Protein AF-A0A024VNN4-F1 (afdb_monomer_lite)

Sequence (282 aa):
MLRIGKNKAKGSLFIKKCYYTNNSKGWLREYVYTKYRISLPNIENVKYDDIYLSCPSRDDFYVFTKKVPIFLRYLKLITSLENRTNDFIDFTKKCENGLNVEKDVYLTKEELLDIMFINGYSTKEMNALDLSFCSTYQFHYPEISVLFNLDEEDVYKYCLKKRSENPQTLVHLKYEKEKNMLSSYGLIFVFLYFGLNNLVLCNAWFLSKTIPFFSVFYMLGSYFYKDIQKYINKDINLMIDENNKNKLLAEDIIYKQLKLFSKDTECTEQLISFKQYCNKKL

pLDDT: mean 88.21, std 14.58, range [29.38, 97.19]

Secondary structure (DSSP, 8-state):
------------------------SSS-------SSPP-----TTEEEE-HHHH---GGGBPEEEE--HHHHHHHHHHHHHTT-HHHHHHHHHHTTT-EEEETT-EEEHHHHHHHHHHTT--HHHHHHHHHHS-TT-EEEHHHHHHHHT--HHHHHHHHHHHHHH-TTS-EEEE-PPPS-HHHHHHHHHHHHHHHHSSSGGGSHHIIIIIHHHHHHHHHHHHHSHHHHHHHHHHHHHHHHHHHHHHHHHHHHHHHHHHHHHGGGGHHHHHHHHHHHHHHHH-

Organism: NCBI:txid1036724

Structure (mmCIF, N/CA/C/O backbone):
data_AF-A0A024VNN4-F1
#
_entry.id   AF-A0A024VNN4-F1
#
loop_
_atom_site.group_PDB
_atom_site.id
_atom_site.type_symbol
_atom_site.label_atom_id
_atom_site.label_alt_id
_atom_site.label_comp_id
_atom_site.label_asym_id
_atom_site.label_entity_id
_atom_site.label_seq_id
_atom_site.pdbx_PDB_ins_code
_atom_site.Cartn_x
_atom_site.Cartn_y
_atom_site.Cartn_z
_atom_site.occupancy
_atom_site.B_iso_or_equiv
_atom_site.auth_seq_id
_atom_site.auth_comp_id
_atom_site.auth_asym_id
_atom_site.auth_atom_id
_atom_site.pdbx_PDB_model_num
ATOM 1 N N . MET A 1 1 ? -20.118 21.818 -57.310 1.00 39.09 1 MET A N 1
ATOM 2 C CA . MET A 1 1 ? -19.899 20.360 -57.189 1.00 39.09 1 MET A CA 1
ATOM 3 C C . MET A 1 1 ? -18.450 20.111 -56.802 1.00 39.09 1 MET A C 1
ATOM 5 O O . MET A 1 1 ? -17.591 20.352 -57.631 1.00 39.09 1 MET A O 1
ATOM 9 N N . LEU A 1 2 ? -18.204 19.712 -55.550 1.00 30.98 2 LEU A N 1
ATOM 10 C CA . LEU A 1 2 ? -17.186 18.752 -55.079 1.00 30.98 2 LEU A CA 1
ATOM 11 C C . LEU A 1 2 ? -17.131 18.857 -53.545 1.00 30.98 2 LEU A C 1
ATOM 13 O O . LEU A 1 2 ? -16.774 19.884 -52.977 1.00 30.98 2 LEU A O 1
ATOM 17 N N . ARG A 1 3 ? -17.626 17.800 -52.895 1.00 33.31 3 ARG A N 1
ATOM 18 C CA . ARG A 1 3 ? -17.581 17.550 -51.448 1.00 33.31 3 ARG A CA 1
ATOM 19 C C . ARG A 1 3 ? -16.192 17.017 -51.056 1.00 33.31 3 ARG A C 1
ATOM 21 O O . ARG A 1 3 ? -15.497 16.486 -51.912 1.00 33.31 3 ARG A O 1
ATOM 28 N N . ILE A 1 4 ? -15.967 16.982 -49.733 1.00 36.47 4 ILE A N 1
ATOM 29 C CA . ILE A 1 4 ? -14.965 16.218 -48.946 1.00 36.47 4 ILE A CA 1
ATOM 30 C C . ILE A 1 4 ? -13.800 17.119 -48.475 1.00 36.47 4 ILE A C 1
ATOM 32 O O . ILE A 1 4 ? -13.206 17.817 -49.276 1.00 36.47 4 ILE A O 1
ATOM 36 N N . GLY A 1 5 ? -13.430 17.206 -47.192 1.00 29.38 5 GLY A N 1
ATOM 37 C CA . GLY A 1 5 ? -13.776 16.355 -46.058 1.00 29.38 5 GLY A CA 1
ATOM 38 C C . GLY A 1 5 ? -13.701 17.082 -44.714 1.00 29.38 5 GLY A C 1
ATOM 39 O O . GLY A 1 5 ? -12.742 17.777 -44.385 1.00 29.38 5 GLY A O 1
ATOM 40 N N . LYS A 1 6 ? -14.749 16.851 -43.918 1.00 40.03 6 LYS A N 1
ATOM 41 C CA . LYS A 1 6 ? -14.694 16.845 -42.458 1.00 40.03 6 LYS A CA 1
ATOM 42 C C . LYS A 1 6 ? -13.644 15.817 -42.041 1.00 40.03 6 LYS A C 1
ATOM 44 O O . LYS A 1 6 ? -13.755 14.674 -42.463 1.00 40.03 6 LYS A O 1
ATOM 49 N N . ASN A 1 7 ? -12.657 16.238 -41.257 1.00 33.31 7 ASN A N 1
ATOM 50 C CA . ASN A 1 7 ? -12.073 15.501 -40.131 1.00 33.31 7 ASN A CA 1
ATOM 51 C C . ASN A 1 7 ? -10.899 16.323 -39.591 1.00 33.31 7 ASN A C 1
ATOM 53 O O . ASN A 1 7 ? -9.731 16.012 -39.797 1.00 33.31 7 ASN A O 1
ATOM 57 N N . LYS A 1 8 ? -11.222 17.400 -38.863 1.00 33.31 8 LYS A N 1
ATOM 58 C CA . LYS A 1 8 ? -10.293 17.908 -37.853 1.00 33.31 8 LYS A CA 1
ATOM 59 C C . LYS A 1 8 ? -10.194 16.807 -36.806 1.00 33.31 8 LYS A C 1
ATOM 61 O O . LYS A 1 8 ? -11.113 16.649 -36.004 1.00 33.31 8 LYS A O 1
ATOM 66 N N . ALA A 1 9 ? -9.116 16.032 -36.857 1.00 36.59 9 ALA A N 1
ATOM 67 C CA . ALA A 1 9 ? -8.700 15.174 -35.767 1.00 36.59 9 ALA A CA 1
ATOM 68 C C . ALA A 1 9 ? -8.529 16.061 -34.526 1.00 36.59 9 ALA A C 1
ATOM 70 O O . ALA A 1 9 ? -7.486 16.672 -34.306 1.00 36.59 9 ALA A O 1
ATOM 71 N N . LYS A 1 10 ? -9.594 16.182 -33.727 1.00 33.41 10 LYS A N 1
ATOM 72 C CA . LYS A 1 10 ? -9.505 16.615 -32.336 1.00 33.41 10 LYS A CA 1
ATOM 73 C C . LYS A 1 10 ? -8.837 15.469 -31.582 1.00 33.41 10 LYS A C 1
ATOM 75 O O . LYS A 1 10 ? -9.490 14.708 -30.882 1.00 33.41 10 LYS A O 1
ATOM 80 N N . GLY A 1 11 ? -7.530 15.326 -31.781 1.00 36.47 11 GLY A N 1
ATOM 81 C CA . GLY A 1 11 ? -6.666 14.568 -30.895 1.00 36.47 11 GLY A CA 1
ATOM 82 C C . GLY A 1 11 ? -6.565 15.347 -29.597 1.00 36.47 11 GLY A C 1
ATOM 83 O O . GLY A 1 11 ? -5.614 16.089 -29.380 1.00 36.47 11 GLY A O 1
ATOM 84 N N . SER A 1 12 ? -7.589 15.242 -28.755 1.00 36.06 12 SER A N 1
ATOM 85 C CA . SER A 1 12 ? -7.495 15.685 -27.378 1.00 36.06 12 SER A CA 1
ATOM 86 C C . SER A 1 12 ? -6.610 14.683 -26.638 1.00 36.06 12 SER A C 1
ATOM 88 O O . SER A 1 12 ? -7.099 13.788 -25.953 1.00 36.06 12 SER A O 1
ATOM 90 N N . LEU A 1 13 ? -5.294 14.828 -26.800 1.00 37.84 13 LEU A N 1
ATOM 91 C CA . LEU A 1 13 ? -4.298 14.361 -25.840 1.00 37.84 13 LEU A CA 1
ATOM 92 C C . LEU A 1 13 ? -4.498 15.182 -24.559 1.00 37.84 13 LEU A C 1
ATOM 94 O O . LEU A 1 13 ? -3.709 16.055 -24.209 1.00 37.84 13 LEU A O 1
ATOM 98 N N . PHE A 1 14 ? -5.612 14.936 -23.867 1.00 38.75 14 PHE A N 1
ATOM 99 C CA . PHE A 1 14 ? -5.715 15.267 -22.460 1.00 38.75 14 PHE A CA 1
ATOM 100 C C . PHE A 1 14 ? -4.760 14.314 -21.758 1.00 38.75 14 PHE A C 1
ATOM 102 O O . PHE A 1 14 ? -5.130 13.208 -21.370 1.00 38.75 14 PHE A O 1
ATOM 109 N N . ILE A 1 15 ? -3.509 14.746 -21.618 1.00 43.25 15 ILE A N 1
ATOM 110 C CA . ILE A 1 15 ? -2.639 14.247 -20.563 1.00 43.25 15 ILE A CA 1
ATOM 111 C C . ILE A 1 15 ? -3.373 14.619 -19.274 1.00 43.25 15 ILE A C 1
ATOM 113 O O . ILE A 1 15 ? -3.264 15.745 -18.786 1.00 43.25 15 ILE A O 1
ATOM 117 N N . LYS A 1 16 ? -4.220 13.712 -18.772 1.00 46.03 16 LYS A N 1
ATOM 118 C CA . LYS A 1 16 ? -4.758 13.818 -17.421 1.00 46.03 16 LYS A CA 1
ATOM 119 C C . LYS A 1 16 ? -3.532 13.816 -16.519 1.00 46.03 16 LYS A C 1
ATOM 121 O O . LYS A 1 16 ? -2.884 12.787 -16.361 1.00 46.03 16 LYS A O 1
ATOM 126 N N . LYS A 1 17 ? -3.166 14.983 -15.989 1.00 47.91 17 LYS A N 1
ATOM 127 C CA . LYS A 1 17 ? -2.196 15.058 -14.900 1.00 47.91 17 LYS A CA 1
ATOM 128 C C . LYS A 1 17 ? -2.817 14.305 -13.727 1.00 47.91 17 LYS A C 1
ATOM 130 O O . LYS A 1 17 ? -3.710 14.823 -13.064 1.00 47.91 17 LYS A O 1
ATOM 135 N N . CYS A 1 18 ? -2.399 13.060 -13.534 1.00 54.41 18 CYS A N 1
ATOM 136 C CA . CYS A 1 18 ? -2.696 12.311 -12.326 1.00 54.41 18 CYS A CA 1
ATOM 137 C C . CYS A 1 18 ? -1.855 12.923 -11.207 1.00 54.41 18 CYS A C 1
ATOM 139 O O . CYS A 1 18 ? -0.631 12.813 -11.204 1.00 54.41 18 CYS A O 1
ATOM 141 N N . TYR A 1 19 ? -2.515 13.637 -10.301 1.00 70.62 19 TYR A N 1
ATOM 142 C CA . TYR A 1 19 ? -1.890 14.123 -9.082 1.00 70.62 19 TYR A CA 1
ATOM 143 C C . TYR A 1 19 ? -1.994 13.017 -8.037 1.00 70.62 19 TYR A C 1
ATOM 145 O O . TYR A 1 19 ? -3.094 12.683 -7.600 1.00 70.62 19 TYR A O 1
ATOM 153 N N . TYR A 1 20 ? -0.856 12.438 -7.661 1.00 81.44 20 TYR A N 1
ATOM 154 C CA . TYR A 1 20 ? -0.783 11.500 -6.547 1.00 81.44 20 TYR A CA 1
ATOM 155 C C . TYR A 1 20 ? -0.546 12.252 -5.246 1.00 81.44 20 TYR A C 1
ATOM 157 O O . TYR A 1 20 ? 0.318 13.126 -5.167 1.00 81.44 20 TYR A O 1
ATOM 165 N N . THR A 1 21 ? -1.320 11.905 -4.225 1.00 83.25 21 THR A N 1
ATOM 166 C CA . THR A 1 21 ? -1.141 12.396 -2.860 1.00 83.25 21 THR A CA 1
ATOM 167 C C . THR A 1 21 ? -0.431 11.339 -2.030 1.00 83.25 21 THR A C 1
ATOM 169 O O . THR A 1 21 ? -0.656 10.142 -2.213 1.00 83.25 21 THR A O 1
ATOM 172 N N . ASN A 1 22 ? 0.418 11.764 -1.092 1.00 82.12 22 ASN A N 1
ATOM 173 C CA . ASN A 1 22 ? 0.948 10.829 -0.111 1.00 82.12 22 ASN A CA 1
ATOM 174 C C . ASN A 1 22 ? -0.145 10.506 0.919 1.00 82.12 22 ASN A C 1
ATOM 176 O O . ASN A 1 22 ? -0.454 11.331 1.776 1.00 82.12 22 ASN A O 1
ATOM 180 N N . ASN A 1 23 ? -0.732 9.314 0.806 1.00 80.62 23 ASN A N 1
ATOM 181 C CA . ASN A 1 23 ? -1.810 8.844 1.677 1.00 80.62 23 ASN A CA 1
ATOM 182 C C . ASN A 1 23 ? -1.300 8.021 2.872 1.00 80.62 23 ASN A C 1
ATOM 184 O O . ASN A 1 23 ? -2.109 7.524 3.653 1.00 80.62 23 ASN A O 1
ATOM 188 N N . SER A 1 24 ? 0.017 7.834 3.017 1.00 75.00 24 SER A N 1
ATOM 189 C CA . SER A 1 24 ? 0.573 6.971 4.059 1.00 75.00 24 SER A CA 1
ATOM 190 C C . SER A 1 24 ? 0.206 7.466 5.459 1.00 75.00 24 SER A C 1
ATOM 192 O O . SER A 1 24 ? 0.476 8.617 5.813 1.00 75.00 24 SER A O 1
ATOM 194 N N . LYS A 1 25 ? -0.350 6.579 6.290 1.00 68.69 25 LYS A N 1
ATOM 195 C CA . LYS A 1 25 ? -0.527 6.840 7.720 1.00 68.69 25 LYS A CA 1
ATOM 196 C C . LYS A 1 25 ? 0.820 6.706 8.427 1.00 68.69 25 LYS A C 1
ATOM 198 O O . LYS A 1 25 ? 1.249 5.604 8.755 1.00 68.69 25 LYS A O 1
ATOM 203 N N . GLY A 1 26 ? 1.483 7.831 8.664 1.00 64.25 26 GLY A N 1
ATOM 204 C CA . GLY A 1 26 ? 2.705 7.882 9.460 1.00 64.25 26 GLY A CA 1
ATOM 205 C C . GLY A 1 26 ? 3.828 8.680 8.814 1.00 64.25 26 GLY A C 1
ATOM 206 O O . GLY A 1 26 ? 3.677 9.290 7.759 1.00 64.25 26 GLY A O 1
ATOM 207 N N . TRP A 1 27 ? 4.955 8.691 9.511 1.00 59.78 27 TRP A N 1
ATOM 208 C CA . TRP A 1 27 ? 6.129 9.482 9.166 1.00 59.78 27 TRP A CA 1
ATOM 209 C C . TRP A 1 27 ? 6.891 8.872 7.991 1.00 59.78 27 TRP A C 1
ATOM 211 O O . TRP A 1 27 ? 6.846 7.660 7.764 1.00 59.78 27 TRP A O 1
ATOM 221 N N . LEU A 1 28 ? 7.600 9.727 7.253 1.00 65.50 28 LEU A N 1
ATOM 222 C CA . LEU A 1 28 ? 8.457 9.335 6.137 1.00 65.50 28 LEU A CA 1
ATOM 223 C C . LEU A 1 28 ? 9.440 8.243 6.579 1.00 65.50 28 LEU A C 1
ATOM 225 O O . LEU A 1 28 ? 10.311 8.469 7.415 1.00 65.50 28 LEU A O 1
ATOM 229 N N . ARG A 1 29 ? 9.297 7.048 6.001 1.00 67.75 29 ARG A N 1
ATOM 230 C CA . ARG A 1 29 ? 10.301 5.990 6.115 1.00 67.75 29 ARG A CA 1
ATOM 231 C C . ARG A 1 29 ? 11.351 6.213 5.040 1.00 67.75 29 ARG A C 1
ATOM 233 O O . ARG A 1 29 ? 11.027 6.258 3.855 1.00 67.75 29 ARG A O 1
ATOM 240 N N . GLU A 1 30 ? 12.601 6.341 5.458 1.00 78.38 30 GLU A N 1
ATOM 241 C CA . GLU A 1 30 ? 13.726 6.406 4.536 1.00 78.38 30 GLU A CA 1
ATOM 242 C C . GLU A 1 30 ? 14.113 4.991 4.093 1.00 78.38 30 GLU A C 1
ATOM 244 O O . GLU A 1 30 ? 14.338 4.106 4.920 1.00 78.38 30 GLU A O 1
ATOM 249 N N . TYR A 1 31 ? 14.203 4.779 2.781 1.00 83.50 31 TYR A N 1
ATOM 250 C CA . TYR A 1 31 ? 14.621 3.507 2.199 1.00 83.50 31 TYR A CA 1
ATOM 251 C C . TYR A 1 31 ? 15.997 3.655 1.553 1.00 83.50 31 TYR A C 1
ATOM 253 O O . TYR A 1 31 ? 16.284 4.651 0.889 1.00 83.50 31 TYR A O 1
ATOM 261 N N . VAL A 1 32 ? 16.842 2.638 1.714 1.00 89.06 32 VAL A N 1
ATOM 262 C CA . VAL A 1 32 ? 18.115 2.519 0.997 1.00 89.06 32 VAL A CA 1
ATOM 263 C C . VAL A 1 32 ? 17.977 1.379 0.001 1.00 89.06 32 VAL A C 1
ATOM 265 O O . VAL A 1 32 ? 17.605 0.265 0.373 1.00 89.06 32 VAL A O 1
ATOM 268 N N . TYR A 1 33 ? 18.244 1.659 -1.273 1.00 93.31 33 TYR A N 1
ATOM 269 C CA . TYR A 1 33 ? 18.161 0.648 -2.320 1.00 93.31 33 TYR A CA 1
ATOM 270 C C . TYR A 1 33 ? 19.247 -0.419 -2.140 1.00 93.31 33 TYR A C 1
ATOM 272 O O . TYR A 1 33 ? 20.304 -0.186 -1.552 1.00 93.31 33 TYR A O 1
ATOM 280 N N . THR A 1 34 ? 18.995 -1.602 -2.691 1.00 94.44 34 THR A N 1
ATOM 281 C CA . THR A 1 34 ? 20.002 -2.661 -2.787 1.00 94.44 34 THR A CA 1
ATOM 282 C C . THR A 1 34 ? 20.323 -2.936 -4.250 1.00 94.44 34 THR A C 1
ATOM 284 O O . THR A 1 34 ? 19.613 -2.497 -5.153 1.00 94.44 34 THR A O 1
ATOM 287 N N . LYS A 1 35 ? 21.389 -3.699 -4.499 1.00 96.12 35 LYS A N 1
ATOM 288 C CA . LYS A 1 35 ? 21.720 -4.183 -5.848 1.00 96.12 35 LYS A CA 1
ATOM 289 C C . LYS A 1 35 ? 20.782 -5.291 -6.352 1.00 96.12 35 LYS A C 1
ATOM 291 O O . LYS A 1 35 ? 20.908 -5.710 -7.499 1.00 96.12 35 LYS A O 1
ATOM 296 N N . TYR A 1 36 ? 19.895 -5.806 -5.499 1.00 96.62 36 TYR A N 1
ATOM 297 C CA . TYR A 1 36 ? 19.010 -6.923 -5.815 1.00 96.62 36 TYR A CA 1
ATOM 298 C C . TYR A 1 36 ? 17.627 -6.419 -6.228 1.00 96.62 36 TYR A C 1
ATOM 300 O O . TYR A 1 36 ? 17.107 -5.458 -5.662 1.00 96.62 36 TYR A O 1
ATOM 308 N N . ARG A 1 37 ? 17.026 -7.085 -7.218 1.00 95.56 37 ARG A N 1
ATOM 309 C CA . ARG A 1 37 ? 15.642 -6.825 -7.632 1.00 95.56 37 ARG A CA 1
ATOM 310 C C . ARG A 1 37 ? 14.671 -7.589 -6.738 1.00 95.56 37 ARG A C 1
ATOM 312 O O . ARG A 1 37 ? 15.008 -8.645 -6.206 1.00 95.56 37 ARG A O 1
ATOM 319 N N . ILE A 1 38 ? 13.454 -7.066 -6.623 1.00 95.06 38 ILE A N 1
ATOM 320 C CA . ILE A 1 38 ? 12.348 -7.772 -5.977 1.00 95.06 38 ILE A CA 1
ATOM 321 C C . ILE A 1 38 ? 12.066 -9.044 -6.784 1.00 95.06 38 ILE A C 1
ATOM 323 O O . ILE A 1 38 ? 11.942 -8.991 -8.007 1.00 95.06 38 ILE A O 1
ATOM 327 N N . SER A 1 39 ? 11.999 -10.183 -6.099 1.00 92.56 39 SER A N 1
ATOM 328 C CA . SER A 1 39 ? 11.654 -11.475 -6.692 1.00 92.56 39 SER A CA 1
ATOM 329 C C . SER A 1 39 ? 10.430 -12.034 -5.980 1.00 92.56 39 SER A C 1
ATOM 331 O O . SER A 1 39 ? 10.352 -12.015 -4.752 1.00 92.56 39 SER A O 1
ATOM 333 N N . LEU A 1 40 ? 9.450 -12.471 -6.765 1.00 93.25 40 LEU A N 1
ATOM 334 C CA . LEU A 1 40 ? 8.178 -13.009 -6.293 1.00 93.25 40 LEU A CA 1
ATOM 335 C C . LEU A 1 40 ? 7.905 -14.349 -6.995 1.00 93.25 40 LEU A C 1
ATOM 337 O O . LEU A 1 40 ? 8.512 -14.615 -8.038 1.00 93.25 40 LEU A O 1
ATOM 341 N N . PRO A 1 41 ? 7.046 -15.214 -6.425 1.00 93.62 41 PRO A N 1
ATOM 342 C CA . PRO A 1 41 ? 6.727 -16.510 -7.015 1.00 93.62 41 PRO A CA 1
ATOM 343 C C . PRO A 1 41 ? 6.219 -16.383 -8.452 1.00 93.62 41 PRO A C 1
ATOM 345 O O . PRO A 1 41 ? 5.448 -15.481 -8.767 1.00 93.62 41 PRO A O 1
ATOM 348 N N . ASN A 1 42 ? 6.626 -17.310 -9.319 1.00 91.62 42 ASN A N 1
ATOM 349 C CA . ASN A 1 42 ? 6.126 -17.341 -10.687 1.00 91.62 42 ASN A CA 1
ATOM 350 C C . ASN A 1 42 ? 4.681 -17.858 -10.701 1.00 91.62 42 ASN A C 1
ATOM 352 O O . ASN A 1 42 ? 4.425 -18.981 -10.264 1.00 91.62 42 ASN A O 1
ATOM 356 N N . ILE A 1 43 ? 3.755 -17.043 -11.201 1.00 91.75 43 ILE A N 1
ATOM 357 C CA . ILE A 1 43 ? 2.345 -17.394 -11.376 1.00 91.75 43 ILE A CA 1
ATOM 358 C C . ILE A 1 43 ? 1.996 -17.158 -12.844 1.00 91.75 43 ILE A C 1
ATOM 360 O O . ILE A 1 43 ? 2.299 -16.101 -13.401 1.00 91.75 43 ILE A O 1
ATOM 364 N N . GLU A 1 44 ? 1.356 -18.141 -13.472 1.00 89.31 44 GLU A N 1
ATOM 365 C CA . GLU A 1 44 ? 0.926 -18.028 -14.864 1.00 89.31 44 GLU A CA 1
ATOM 366 C C . GLU A 1 44 ? -0.030 -16.843 -15.052 1.00 89.31 44 GLU A C 1
ATOM 368 O O . GLU A 1 44 ? -0.948 -16.633 -14.261 1.00 89.31 44 GLU A O 1
ATOM 373 N N . ASN A 1 45 ? 0.173 -16.080 -16.127 1.00 90.50 45 ASN A N 1
ATOM 374 C CA . ASN A 1 45 ? -0.647 -14.923 -16.498 1.00 90.50 45 ASN A CA 1
ATOM 375 C C . ASN A 1 45 ? -0.692 -13.784 -15.462 1.00 90.50 45 ASN A C 1
ATOM 377 O O . ASN A 1 45 ? -1.604 -12.955 -15.514 1.00 90.50 45 ASN A O 1
ATOM 381 N N . VAL A 1 46 ? 0.292 -13.699 -14.562 1.00 94.19 46 VAL A N 1
ATOM 382 C CA . VAL A 1 46 ? 0.403 -12.613 -13.581 1.00 94.19 46 VAL A CA 1
ATOM 383 C C . VAL A 1 46 ? 1.668 -11.795 -13.797 1.00 94.19 46 VAL A C 1
ATOM 385 O O . VAL A 1 46 ? 2.754 -12.330 -14.010 1.00 94.19 46 VAL A O 1
ATOM 388 N N . LYS A 1 47 ? 1.527 -10.477 -13.683 1.00 94.00 47 LYS A N 1
ATOM 389 C CA . LYS A 1 47 ? 2.624 -9.522 -13.582 1.00 94.00 47 LYS A CA 1
ATOM 390 C C . LYS A 1 47 ? 2.555 -8.817 -12.230 1.00 94.00 47 LYS A C 1
ATOM 392 O O . LYS A 1 47 ? 1.484 -8.404 -11.801 1.00 94.00 47 LYS A O 1
ATOM 397 N N . TYR A 1 48 ? 3.707 -8.647 -11.595 1.00 94.88 48 TYR A N 1
ATOM 398 C CA . TYR A 1 48 ? 3.844 -7.826 -10.398 1.00 94.88 48 TYR A CA 1
ATOM 399 C C . TYR A 1 48 ? 4.230 -6.404 -10.784 1.00 94.88 48 TYR A C 1
ATOM 401 O O . TYR A 1 48 ? 5.206 -6.220 -11.514 1.00 94.88 48 TYR A O 1
ATOM 409 N N . ASP A 1 49 ? 3.483 -5.414 -10.307 1.00 94.50 49 ASP A N 1
ATOM 410 C CA . ASP A 1 49 ? 3.784 -4.005 -10.566 1.00 94.50 49 ASP A CA 1
ATOM 411 C C . ASP A 1 49 ? 3.370 -3.106 -9.394 1.00 94.50 49 ASP A C 1
ATOM 413 O O . ASP A 1 49 ? 2.657 -3.531 -8.484 1.00 94.50 49 ASP A O 1
ATOM 417 N N . ASP A 1 50 ? 3.845 -1.865 -9.403 1.00 93.62 50 ASP A N 1
ATOM 418 C CA . ASP A 1 50 ? 3.441 -0.837 -8.443 1.00 93.62 50 ASP A CA 1
ATOM 419 C C . ASP A 1 50 ? 2.101 -0.209 -8.857 1.00 93.62 50 ASP A C 1
ATOM 421 O O . ASP A 1 50 ? 1.863 0.060 -10.038 1.00 93.62 50 ASP A O 1
ATOM 425 N N . ILE A 1 51 ? 1.218 0.050 -7.889 1.00 91.00 51 ILE A N 1
ATOM 426 C CA . ILE A 1 51 ? -0.142 0.550 -8.142 1.00 91.00 51 ILE A CA 1
ATOM 427 C C . ILE A 1 51 ? -0.164 1.955 -8.769 1.00 91.00 51 ILE A C 1
ATOM 429 O O . ILE A 1 51 ? -1.010 2.239 -9.618 1.00 91.00 51 ILE A O 1
ATOM 433 N N . TYR A 1 52 ? 0.768 2.833 -8.392 1.00 89.56 52 TYR A N 1
ATOM 434 C CA . TYR A 1 52 ? 0.828 4.204 -8.898 1.00 89.56 52 TYR A CA 1
ATOM 435 C C . TYR A 1 52 ? 1.496 4.277 -10.272 1.00 89.56 52 TYR A C 1
ATOM 437 O O . TYR A 1 52 ? 1.092 5.092 -11.104 1.00 89.56 52 TYR A O 1
ATOM 445 N N . LEU A 1 53 ? 2.485 3.416 -10.532 1.00 89.75 53 LEU A N 1
ATOM 446 C CA . LEU A 1 53 ? 3.143 3.331 -11.839 1.00 89.75 53 LEU A CA 1
ATOM 447 C C . LEU A 1 53 ? 2.253 2.675 -12.898 1.00 89.75 53 LEU A C 1
ATOM 449 O O . LEU A 1 53 ? 2.210 3.146 -14.033 1.00 89.75 53 LEU A O 1
ATOM 453 N N . SER A 1 54 ? 1.542 1.607 -12.532 1.00 88.50 54 SER A N 1
ATOM 454 C CA . SER A 1 54 ? 0.690 0.863 -13.467 1.00 88.50 54 SER A CA 1
ATOM 455 C C . SER A 1 54 ? -0.681 1.504 -13.689 1.00 88.50 54 SER A C 1
ATOM 457 O O . SER A 1 54 ? -1.246 1.334 -14.766 1.00 88.50 54 SER A O 1
ATOM 459 N N . CYS A 1 55 ? -1.197 2.272 -12.718 1.00 89.75 55 CYS A N 1
ATOM 460 C CA . CYS A 1 55 ? -2.527 2.894 -12.775 1.00 89.75 55 CYS A CA 1
ATOM 461 C C . CYS A 1 55 ? -3.642 1.901 -13.174 1.00 89.75 55 CYS A C 1
ATOM 463 O O . CYS A 1 55 ? -4.372 2.170 -14.134 1.00 89.75 55 CYS A O 1
ATOM 465 N N . PRO A 1 56 ? -3.770 0.750 -12.490 1.00 91.75 56 PRO A N 1
ATOM 466 C CA . PRO A 1 56 ? -4.607 -0.335 -12.972 1.00 91.75 56 PRO A CA 1
ATOM 467 C C . PRO A 1 56 ? -6.092 0.025 -12.880 1.00 91.75 56 PRO A C 1
ATOM 469 O O . PRO A 1 56 ? -6.559 0.623 -11.905 1.00 91.75 56 PRO A O 1
ATOM 472 N N . SER A 1 57 ? -6.849 -0.374 -13.897 1.00 91.44 57 SER A N 1
ATOM 473 C CA . SER A 1 57 ? -8.305 -0.443 -13.840 1.00 91.44 57 SER A CA 1
ATOM 474 C C . SER A 1 57 ? -8.757 -1.727 -13.133 1.00 91.44 57 SER A C 1
ATOM 476 O O . SER A 1 57 ? -7.955 -2.620 -12.857 1.00 91.44 57 SER A O 1
ATOM 478 N N . ARG A 1 58 ? -10.057 -1.842 -12.832 1.00 90.31 58 ARG A N 1
ATOM 479 C CA . ARG A 1 58 ? -10.616 -3.042 -12.184 1.00 90.31 58 ARG A CA 1
ATOM 480 C C . ARG A 1 58 ? -10.336 -4.316 -12.986 1.00 90.31 58 ARG A C 1
ATOM 482 O O . ARG A 1 58 ? -9.990 -5.340 -12.407 1.00 90.31 58 ARG A O 1
ATOM 489 N N . ASP A 1 59 ? -10.417 -4.224 -14.309 1.00 92.44 59 ASP A N 1
ATOM 490 C CA . ASP A 1 59 ? -10.239 -5.369 -15.200 1.00 92.44 59 ASP A CA 1
ATOM 491 C C . ASP A 1 59 ? -8.776 -5.812 -15.325 1.00 92.44 59 ASP A C 1
ATOM 493 O O . ASP A 1 59 ? -8.526 -6.960 -15.701 1.00 92.44 59 ASP A O 1
ATOM 497 N N . ASP A 1 60 ? -7.821 -4.950 -14.970 1.00 93.50 60 ASP A N 1
ATOM 498 C CA . ASP A 1 60 ? -6.387 -5.247 -15.038 1.00 93.50 60 ASP A CA 1
ATOM 499 C C . ASP A 1 60 ? -5.914 -6.081 -13.841 1.00 93.50 60 ASP A C 1
ATOM 501 O O . ASP A 1 60 ? -4.882 -6.750 -13.919 1.00 93.50 60 ASP A O 1
ATOM 505 N N . PHE A 1 61 ? -6.663 -6.081 -12.735 1.00 94.62 61 PHE A N 1
ATOM 506 C CA . PHE A 1 61 ? -6.325 -6.878 -11.560 1.00 94.62 61 PHE A CA 1
ATOM 507 C C . PHE A 1 61 ? -6.473 -8.375 -11.825 1.00 94.62 61 PHE A C 1
ATOM 509 O O . PHE A 1 61 ? -7.406 -8.845 -12.483 1.00 94.62 61 PHE A O 1
ATOM 516 N N . TYR A 1 62 ? -5.550 -9.154 -11.264 1.00 94.88 62 TYR A N 1
ATOM 517 C CA . TYR A 1 62 ? -5.647 -10.605 -11.296 1.00 94.88 62 TYR A CA 1
ATOM 518 C C . TYR A 1 62 ? -6.796 -11.090 -10.401 1.00 94.88 62 TYR A C 1
ATOM 520 O O . TYR A 1 62 ? -6.858 -10.762 -9.214 1.00 94.88 62 TYR A O 1
ATOM 528 N N . VAL A 1 63 ? -7.692 -11.897 -10.968 1.00 94.69 63 VAL A N 1
ATOM 529 C CA . VAL A 1 63 ? -8.837 -12.485 -10.261 1.00 94.69 63 VAL A CA 1
ATOM 530 C C . VAL A 1 63 ? -8.486 -13.906 -9.844 1.00 94.69 63 VAL A C 1
ATOM 532 O O . VAL A 1 63 ? -7.976 -14.687 -10.646 1.00 94.69 63 VAL A O 1
ATOM 535 N N . PHE A 1 64 ? -8.783 -14.253 -8.596 1.00 94.12 64 PHE A N 1
ATOM 536 C CA . PHE A 1 64 ? -8.606 -15.602 -8.071 1.00 94.12 64 PHE A CA 1
ATOM 537 C C . PHE A 1 64 ? -9.858 -16.067 -7.325 1.00 94.12 64 PHE A C 1
ATOM 539 O O . PHE A 1 64 ? -10.688 -15.264 -6.898 1.00 94.12 64 PHE A O 1
ATOM 546 N N . THR A 1 65 ? -9.994 -17.383 -7.167 1.00 95.06 65 THR A N 1
ATOM 547 C CA . THR A 1 65 ? -11.107 -17.986 -6.431 1.00 95.06 65 THR A CA 1
ATOM 548 C C . THR A 1 65 ? -10.707 -18.209 -4.976 1.00 95.06 65 THR A C 1
ATOM 550 O O . THR A 1 65 ? -9.875 -19.065 -4.662 1.00 95.06 65 THR A O 1
ATOM 553 N N . LYS A 1 66 ? -11.310 -17.445 -4.065 1.00 95.06 66 LYS A N 1
ATOM 554 C CA . LYS A 1 66 ? -11.077 -17.533 -2.623 1.00 95.06 66 LYS A CA 1
ATOM 555 C C . LYS A 1 66 ? -12.078 -18.485 -1.964 1.00 95.06 66 LYS A C 1
ATOM 557 O O . LYS A 1 66 ? -13.289 -18.382 -2.155 1.00 95.06 66 LYS A O 1
ATOM 562 N N . LYS A 1 67 ? -11.584 -19.400 -1.124 1.00 91.94 67 LYS A N 1
ATOM 563 C CA . LYS A 1 67 ? -12.434 -20.247 -0.271 1.00 91.94 67 LYS A CA 1
ATOM 564 C C . LYS A 1 67 ? -12.812 -19.485 0.998 1.00 91.94 67 LYS A C 1
ATOM 566 O O . LYS A 1 67 ? -11.933 -19.081 1.754 1.00 91.94 67 LYS A O 1
ATOM 571 N N . VAL A 1 68 ? -14.112 -19.340 1.252 1.00 91.44 68 VAL A N 1
ATOM 572 C CA . VAL A 1 68 ? -14.660 -18.503 2.338 1.00 91.44 68 VAL A CA 1
ATOM 573 C C . VAL A 1 68 ? -15.534 -19.249 3.375 1.00 91.44 68 VAL A C 1
ATOM 575 O O . VAL A 1 68 ? -16.471 -18.659 3.904 1.00 91.44 68 VAL A O 1
ATOM 578 N N . PRO A 1 69 ? -15.271 -20.519 3.757 1.00 90.25 69 PRO A N 1
ATOM 579 C CA . PRO A 1 69 ? -16.157 -21.247 4.679 1.00 90.25 69 PRO A CA 1
ATOM 580 C C . PRO A 1 69 ? -16.193 -20.652 6.098 1.00 90.25 69 PRO A C 1
ATOM 582 O O . PRO A 1 69 ? -17.244 -20.635 6.738 1.00 90.25 69 PRO A O 1
ATOM 585 N N . ILE A 1 70 ? -15.058 -20.142 6.588 1.00 91.50 70 ILE A N 1
ATOM 586 C CA . ILE A 1 70 ? -14.960 -19.485 7.903 1.00 91.50 70 ILE A CA 1
ATOM 587 C C . ILE A 1 70 ? -15.759 -18.179 7.888 1.00 91.50 70 ILE A C 1
ATOM 589 O O . ILE A 1 70 ? -16.558 -17.931 8.789 1.00 91.50 70 ILE A O 1
ATOM 593 N N . PHE A 1 71 ? -15.604 -17.394 6.819 1.00 94.75 71 PHE A N 1
ATOM 594 C CA . PHE A 1 71 ? -16.352 -16.158 6.634 1.00 94.75 71 PHE A CA 1
ATOM 595 C C . PHE A 1 71 ? -17.858 -16.410 6.537 1.00 94.75 71 PHE A C 1
ATOM 597 O O . PHE A 1 71 ? -18.617 -15.736 7.216 1.00 94.75 71 PHE A O 1
ATOM 604 N N . LEU A 1 72 ? -18.304 -17.428 5.793 1.00 94.06 72 LEU A N 1
ATOM 605 C CA . LEU A 1 72 ? -19.725 -17.781 5.716 1.00 94.06 72 LEU A CA 1
ATOM 606 C C . LEU A 1 72 ? -20.306 -18.175 7.081 1.00 94.06 72 LEU A C 1
ATOM 608 O O . LEU A 1 72 ? -21.432 -17.799 7.398 1.00 94.06 72 LEU A O 1
ATOM 612 N N . ARG A 1 73 ? -19.550 -18.895 7.923 1.00 93.12 73 ARG A N 1
ATOM 613 C CA . ARG A 1 73 ? -19.991 -19.215 9.291 1.00 93.12 73 ARG A CA 1
ATOM 614 C C . ARG A 1 73 ? -20.183 -17.948 10.124 1.00 93.12 73 ARG A C 1
ATOM 616 O O . ARG A 1 73 ? -21.189 -17.833 10.820 1.00 93.12 73 ARG A O 1
ATOM 623 N N . TYR A 1 74 ? -19.236 -17.018 10.037 1.00 94.81 74 TYR A N 1
ATOM 624 C CA . TYR A 1 74 ? -19.318 -15.737 10.731 1.00 94.81 74 TYR A CA 1
ATOM 625 C C . TYR A 1 74 ? -20.475 -14.880 10.197 1.00 94.81 74 TYR A C 1
ATOM 627 O O . TYR A 1 74 ? -21.284 -14.378 10.970 1.00 94.81 74 TYR A O 1
ATOM 635 N N . LEU A 1 75 ? -20.631 -14.799 8.875 1.00 95.06 75 LEU A N 1
ATOM 636 C CA . LEU A 1 75 ? -21.714 -14.064 8.232 1.00 95.06 75 LEU A CA 1
ATOM 637 C C . LEU A 1 75 ? -23.087 -14.618 8.626 1.00 95.06 75 LEU A C 1
ATOM 639 O O . LEU A 1 75 ? -24.002 -13.845 8.893 1.00 95.06 75 LEU A O 1
ATOM 643 N N . LYS A 1 76 ? -23.235 -15.945 8.732 1.00 94.88 76 LYS A N 1
ATOM 644 C CA . LYS A 1 76 ? -24.471 -16.575 9.216 1.00 94.88 76 LYS A CA 1
ATOM 645 C C . LYS A 1 76 ? -24.834 -16.117 10.631 1.00 94.88 76 LYS A C 1
ATOM 647 O O . LYS A 1 76 ? -26.004 -15.874 10.905 1.00 94.88 76 LYS A O 1
ATOM 652 N N . LEU A 1 77 ? -23.844 -15.997 11.520 1.00 93.38 77 LEU A N 1
ATOM 653 C CA . LEU A 1 77 ? -24.049 -15.490 12.878 1.00 93.38 77 LEU A CA 1
ATOM 654 C C . LEU A 1 77 ? -24.542 -14.037 12.835 1.00 93.38 77 LEU A C 1
ATOM 656 O O . LEU A 1 77 ? -25.600 -13.739 13.380 1.00 93.38 77 LEU A O 1
ATOM 660 N N . ILE A 1 78 ? -23.821 -13.155 12.141 1.00 93.19 78 ILE A N 1
ATOM 661 C CA . ILE A 1 78 ? -24.136 -11.719 12.088 1.00 93.19 78 ILE A CA 1
ATOM 662 C C . ILE A 1 78 ? -25.503 -11.465 11.446 1.00 93.19 78 ILE A C 1
ATOM 664 O O . ILE A 1 78 ? -26.353 -10.810 12.038 1.00 93.19 78 ILE A O 1
ATOM 668 N N . THR A 1 79 ? -25.772 -12.069 10.289 1.00 94.00 79 THR A N 1
ATOM 669 C CA . THR A 1 79 ? -27.063 -11.918 9.592 1.00 94.00 79 THR A CA 1
ATOM 670 C C . THR A 1 79 ? -28.246 -12.447 10.404 1.00 94.00 79 THR A C 1
ATOM 672 O O . THR A 1 79 ? -29.349 -11.917 10.278 1.00 94.00 79 THR A O 1
ATOM 675 N N . SER A 1 80 ? -28.031 -13.453 11.264 1.00 93.50 80 SER A N 1
ATOM 676 C CA . SER A 1 80 ? -29.056 -13.934 12.199 1.00 93.50 80 SER A CA 1
ATOM 677 C C . SER A 1 80 ? -29.304 -12.979 13.369 1.00 93.50 80 SER A C 1
ATOM 679 O O . SER A 1 80 ? -30.443 -12.855 13.805 1.00 93.50 80 SER A O 1
ATOM 681 N N . LEU A 1 81 ? -28.271 -12.276 13.846 1.00 92.69 81 LEU A N 1
ATOM 682 C CA . LEU A 1 81 ? -28.399 -11.259 14.896 1.00 92.69 81 LEU A CA 1
ATOM 683 C C . LEU A 1 81 ? -29.058 -9.976 14.366 1.00 92.69 81 LEU A C 1
ATOM 685 O O . LEU A 1 81 ? -29.838 -9.345 15.072 1.00 92.69 81 LEU A O 1
ATOM 689 N N . GLU A 1 82 ? -28.780 -9.620 13.111 1.00 92.19 82 GLU A N 1
ATOM 690 C CA . GLU A 1 82 ? -29.276 -8.408 12.442 1.00 92.19 82 GLU A CA 1
ATOM 691 C C . GLU A 1 82 ? -30.598 -8.623 11.677 1.00 92.19 82 GLU A C 1
ATOM 693 O O . GLU A 1 82 ? -31.098 -7.701 11.039 1.00 92.19 82 GLU A O 1
ATOM 698 N N . ASN A 1 83 ? -31.191 -9.824 11.740 1.00 92.38 83 ASN A N 1
ATOM 699 C CA . ASN A 1 83 ? -32.442 -10.196 11.058 1.00 92.38 83 ASN A CA 1
ATOM 700 C C . ASN A 1 83 ? -32.438 -9.996 9.523 1.00 92.38 83 ASN A C 1
ATOM 702 O O . ASN A 1 83 ? -33.465 -9.671 8.929 1.00 92.38 83 ASN A O 1
ATOM 706 N N . ARG A 1 84 ? -31.302 -10.244 8.860 1.00 93.19 84 ARG A N 1
ATOM 707 C CA . ARG A 1 84 ? -31.116 -10.096 7.398 1.00 93.19 84 ARG A CA 1
ATOM 708 C C . ARG A 1 84 ? -30.613 -11.379 6.735 1.00 93.19 84 ARG A C 1
ATOM 710 O O . ARG A 1 84 ? -29.597 -11.434 6.049 1.00 93.19 84 ARG A O 1
ATOM 717 N N . THR A 1 85 ? -31.341 -12.464 6.959 1.00 91.88 85 THR A N 1
ATOM 718 C CA . THR A 1 85 ? -30.981 -13.807 6.476 1.00 91.88 85 THR A CA 1
ATOM 719 C C . THR A 1 85 ? -30.953 -13.926 4.948 1.00 91.88 85 THR A C 1
ATOM 721 O O . THR A 1 85 ? -30.253 -14.797 4.431 1.00 91.88 85 THR A O 1
ATOM 724 N N . ASN A 1 86 ? -31.662 -13.053 4.224 1.00 92.69 86 ASN A N 1
ATOM 725 C CA . ASN A 1 86 ? -31.660 -13.031 2.758 1.00 92.69 86 ASN A CA 1
ATOM 726 C C . ASN A 1 86 ? -30.264 -12.731 2.192 1.00 92.69 86 ASN A C 1
ATOM 728 O O . ASN A 1 86 ? -29.812 -13.456 1.311 1.00 92.69 86 ASN A O 1
ATOM 732 N N . ASP A 1 87 ? -29.532 -11.776 2.774 1.00 91.31 87 ASP A N 1
ATOM 733 C CA . ASP A 1 87 ? -28.172 -11.423 2.340 1.00 91.31 87 ASP A CA 1
ATOM 734 C C . ASP A 1 87 ? -27.217 -12.616 2.437 1.00 91.31 87 ASP A C 1
ATOM 736 O O . ASP A 1 87 ? -26.365 -12.832 1.576 1.00 91.31 87 ASP A O 1
ATOM 740 N N . PHE A 1 88 ? -27.375 -13.434 3.484 1.00 93.88 88 PHE A N 1
ATOM 741 C CA . PHE A 1 88 ? -26.606 -14.664 3.638 1.00 93.88 88 PHE A CA 1
ATOM 742 C C . PHE A 1 88 ? -26.937 -15.671 2.532 1.00 93.88 88 PHE A C 1
ATOM 744 O O . PHE A 1 88 ? -26.033 -16.292 1.972 1.00 93.88 88 PHE A O 1
ATOM 751 N N . ILE A 1 89 ? -28.217 -15.839 2.196 1.00 93.50 89 ILE A N 1
ATOM 752 C CA . ILE A 1 89 ? -28.656 -16.755 1.135 1.00 93.50 89 ILE A CA 1
ATOM 753 C C . ILE A 1 89 ? -28.129 -16.288 -0.228 1.00 93.50 89 ILE A C 1
ATOM 755 O O . ILE A 1 89 ? -27.623 -17.095 -1.007 1.00 93.50 89 ILE A O 1
ATOM 759 N N . ASP A 1 90 ? -28.189 -14.993 -0.511 1.00 93.25 90 ASP A N 1
ATOM 760 C CA . ASP A 1 90 ? -27.747 -14.454 -1.796 1.00 93.25 90 ASP A CA 1
ATOM 761 C C . ASP A 1 90 ? -26.220 -14.491 -1.930 1.00 93.25 90 ASP A C 1
ATOM 763 O O . ASP A 1 90 ? -25.686 -14.895 -2.968 1.00 93.25 90 ASP A O 1
ATOM 767 N N . PHE A 1 91 ? -25.494 -14.187 -0.852 1.00 93.50 91 PHE A N 1
ATOM 768 C CA . PHE A 1 91 ? -24.037 -14.282 -0.849 1.00 93.50 91 PHE A CA 1
ATOM 769 C C . PHE A 1 91 ? -23.534 -15.730 -0.889 1.00 93.50 91 PHE A C 1
ATOM 771 O O . PHE A 1 91 ? -22.531 -16.014 -1.545 1.00 93.50 91 PHE A O 1
ATOM 778 N N . THR A 1 92 ? -24.224 -16.67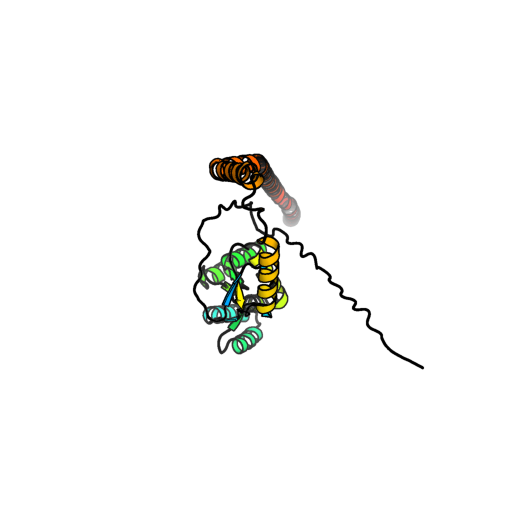1 -0.234 1.00 92.81 92 THR A N 1
ATOM 779 C CA . THR A 1 92 ? -23.865 -18.098 -0.314 1.00 92.81 92 THR A CA 1
ATOM 780 C C . THR A 1 92 ? -24.030 -18.638 -1.726 1.00 92.81 92 THR A C 1
ATOM 782 O O . THR A 1 92 ? -23.097 -19.282 -2.199 1.00 92.81 92 THR A O 1
ATOM 785 N N . LYS A 1 93 ? -25.119 -18.289 -2.431 1.00 92.12 93 LYS A N 1
ATOM 786 C CA . LYS A 1 93 ? -25.299 -18.606 -3.861 1.00 92.12 93 LYS A CA 1
ATOM 787 C C . LYS A 1 93 ? -24.162 -18.045 -4.719 1.00 92.12 93 LYS A C 1
ATOM 789 O O . LYS A 1 93 ? -23.611 -18.748 -5.560 1.00 92.12 93 LYS A O 1
ATOM 794 N N . LYS A 1 94 ? -23.750 -16.793 -4.471 1.00 89.12 94 LYS A N 1
ATOM 795 C CA . LYS A 1 94 ? -22.609 -16.155 -5.164 1.00 89.12 94 LYS A CA 1
ATOM 796 C C . LYS A 1 94 ? -21.279 -16.886 -4.907 1.00 89.12 94 LYS A C 1
ATOM 798 O O . LYS A 1 94 ? -20.388 -16.833 -5.751 1.00 89.12 94 LYS A O 1
ATOM 803 N N . CYS A 1 95 ? -21.145 -17.571 -3.769 1.00 91.62 95 CYS A N 1
ATOM 804 C CA . CYS A 1 95 ? -19.908 -18.212 -3.316 1.00 91.62 95 CYS A CA 1
ATOM 805 C C . CYS A 1 95 ? -19.892 -19.747 -3.428 1.00 91.62 95 CYS A C 1
ATOM 807 O O . CYS A 1 95 ? -18.957 -20.357 -2.904 1.00 91.62 95 CYS A O 1
ATOM 809 N N . GLU A 1 96 ? -20.873 -20.389 -4.072 1.00 84.75 96 GLU A N 1
ATOM 810 C CA . GLU A 1 96 ? -21.006 -21.862 -4.095 1.00 84.75 96 GLU A CA 1
ATOM 811 C C . GLU A 1 96 ? -19.732 -22.578 -4.575 1.00 84.75 96 GLU A C 1
ATOM 813 O O . GLU A 1 96 ? -19.297 -23.553 -3.964 1.00 84.75 96 GLU A O 1
ATOM 818 N N . ASN A 1 97 ? -19.069 -22.038 -5.603 1.00 86.75 97 ASN A N 1
ATOM 819 C CA . ASN A 1 97 ? -17.816 -22.572 -6.156 1.00 86.75 97 ASN A CA 1
ATOM 820 C C . ASN A 1 97 ? -16.558 -21.849 -5.634 1.00 86.75 97 ASN A C 1
ATOM 822 O O . ASN A 1 97 ? -15.463 -22.016 -6.171 1.00 86.75 97 ASN A O 1
ATOM 826 N N . GLY A 1 98 ? -16.707 -21.053 -4.574 1.00 90.06 98 GLY A N 1
ATOM 827 C CA . GLY A 1 98 ? -15.721 -20.086 -4.102 1.00 90.06 98 GLY A CA 1
ATOM 828 C C . GLY A 1 98 ? -15.990 -18.674 -4.628 1.00 90.06 98 GLY A C 1
ATOM 829 O O . GLY A 1 98 ? -16.682 -18.473 -5.623 1.00 90.06 98 GLY A O 1
ATOM 830 N N . LEU A 1 99 ? -15.450 -17.681 -3.924 1.00 94.19 99 LEU A N 1
ATOM 831 C CA . LEU A 1 99 ? -15.630 -16.271 -4.249 1.00 94.19 99 LEU A CA 1
ATOM 832 C C . LEU A 1 99 ? -14.585 -15.846 -5.285 1.00 94.19 99 LEU A C 1
ATOM 834 O O . LEU A 1 99 ? -13.396 -15.797 -4.974 1.00 94.19 99 LEU A O 1
ATOM 838 N N . ASN A 1 100 ? -15.022 -15.529 -6.503 1.00 94.38 100 ASN A N 1
ATOM 839 C CA . ASN A 1 100 ? -14.153 -14.937 -7.520 1.00 94.38 100 ASN A CA 1
ATOM 840 C C . ASN A 1 100 ? -13.975 -13.446 -7.232 1.00 94.38 100 ASN A C 1
ATOM 842 O O . ASN A 1 100 ? -14.946 -12.692 -7.270 1.00 94.38 100 ASN A O 1
ATOM 846 N N . VAL A 1 101 ? -12.745 -13.036 -6.928 1.00 95.00 101 VAL A N 1
ATOM 847 C CA . VAL A 1 101 ? -12.434 -11.661 -6.526 1.00 95.00 101 VAL A CA 1
ATOM 848 C C . VAL A 1 101 ? -11.014 -11.259 -6.931 1.00 95.00 101 VAL A C 1
ATOM 850 O O . VAL A 1 101 ? -10.135 -12.103 -7.110 1.00 95.00 101 VAL A O 1
ATOM 853 N N . GLU A 1 102 ? -10.797 -9.962 -7.113 1.00 95.31 102 GLU A N 1
ATOM 854 C CA . GLU A 1 102 ? -9.510 -9.329 -7.392 1.00 95.31 102 GLU A CA 1
ATOM 855 C C . GLU A 1 102 ? -8.552 -9.520 -6.206 1.00 95.31 102 GLU A C 1
ATOM 857 O O . GLU A 1 102 ? -8.874 -9.167 -5.071 1.00 95.31 102 GLU A O 1
ATOM 862 N N . LYS A 1 103 ? -7.361 -10.070 -6.469 1.00 93.12 103 LYS A N 1
ATOM 863 C CA . LYS A 1 103 ? -6.458 -10.597 -5.434 1.00 93.12 103 LYS A CA 1
ATOM 864 C C . LYS A 1 103 ? -5.949 -9.569 -4.433 1.00 93.12 103 LYS A C 1
ATOM 866 O O . LYS A 1 103 ? -5.895 -9.861 -3.244 1.00 93.12 103 LYS A O 1
ATOM 871 N N . ASP A 1 104 ? -5.563 -8.389 -4.901 1.00 94.44 104 ASP A N 1
ATOM 872 C CA . ASP A 1 104 ? -4.937 -7.374 -4.045 1.00 94.44 104 ASP A CA 1
ATOM 873 C C . ASP A 1 104 ? -5.898 -6.262 -3.625 1.00 94.44 104 ASP A C 1
ATOM 875 O O . ASP A 1 104 ? -5.462 -5.212 -3.160 1.00 94.44 104 ASP A O 1
ATOM 879 N N . VAL A 1 105 ? -7.211 -6.483 -3.749 1.00 95.94 105 VAL A N 1
ATOM 880 C CA . VAL A 1 105 ? -8.235 -5.531 -3.299 1.00 95.94 105 VAL A CA 1
ATOM 881 C C . VAL A 1 105 ? -8.868 -6.033 -2.004 1.00 95.94 105 VAL A C 1
ATOM 883 O O . VAL A 1 105 ? -9.940 -6.643 -1.987 1.00 95.94 105 VAL A O 1
ATOM 886 N N . TYR A 1 106 ? -8.169 -5.772 -0.900 1.00 95.56 106 TYR A N 1
ATOM 887 C CA . TYR A 1 106 ? -8.549 -6.243 0.429 1.00 95.56 106 TYR A CA 1
ATOM 888 C C . TYR A 1 106 ? -8.155 -5.269 1.551 1.00 95.56 106 TYR A C 1
ATOM 890 O O . TYR A 1 106 ? -7.306 -4.386 1.380 1.00 95.56 106 TYR A O 1
ATOM 898 N N . LEU A 1 107 ? -8.741 -5.497 2.728 1.00 96.12 107 LEU A N 1
ATOM 899 C CA . LEU A 1 107 ? -8.299 -4.977 4.021 1.00 96.12 107 LEU A CA 1
ATOM 900 C C . LEU A 1 107 ? -7.689 -6.098 4.860 1.00 96.12 107 LEU A C 1
ATOM 902 O O . LEU A 1 107 ? -8.148 -7.245 4.825 1.00 96.12 107 LEU A O 1
ATOM 906 N N . THR A 1 108 ? -6.645 -5.780 5.617 1.00 95.12 108 THR A N 1
ATOM 907 C CA . THR A 1 108 ? -6.130 -6.715 6.625 1.00 95.12 108 THR A CA 1
ATOM 908 C C . THR A 1 108 ? -7.065 -6.755 7.834 1.00 95.12 108 THR A C 1
ATOM 910 O O . THR A 1 108 ? -7.855 -5.836 8.056 1.00 95.12 108 THR A O 1
ATOM 913 N N . LYS A 1 109 ? -6.981 -7.822 8.639 1.00 95.00 109 LYS A N 1
ATOM 914 C CA . LYS A 1 109 ? -7.747 -7.913 9.891 1.00 95.00 109 LYS A CA 1
ATOM 915 C C . LYS A 1 109 ? -7.478 -6.724 10.817 1.00 95.00 109 LYS A C 1
ATOM 917 O O . LYS A 1 109 ? -8.418 -6.155 11.354 1.00 95.00 109 LYS A O 1
ATOM 922 N N . GLU A 1 110 ? -6.212 -6.345 10.969 1.00 93.69 110 GLU A N 1
ATOM 923 C CA . GLU A 1 110 ? -5.793 -5.216 11.810 1.00 93.69 110 GLU A CA 1
ATOM 924 C C . GLU A 1 110 ? -6.398 -3.898 11.316 1.00 93.69 110 GLU A C 1
ATOM 926 O O . GLU A 1 110 ? -7.016 -3.179 12.093 1.00 93.69 110 GLU A O 1
ATOM 931 N N . GLU A 1 111 ? -6.333 -3.630 10.006 1.00 93.88 111 GLU A N 1
ATOM 932 C CA . GLU A 1 111 ? -6.945 -2.435 9.416 1.00 93.88 111 GLU A CA 1
ATOM 933 C C . GLU A 1 111 ? -8.460 -2.396 9.646 1.00 93.88 111 GLU A C 1
ATOM 935 O O . GLU A 1 111 ? -9.011 -1.334 9.929 1.00 93.88 111 GLU A O 1
ATOM 940 N N . LEU A 1 112 ? -9.140 -3.541 9.528 1.00 95.38 112 LEU A N 1
ATOM 941 C CA . LEU A 1 112 ? -10.579 -3.622 9.758 1.00 95.38 112 LEU A CA 1
ATOM 942 C C . LEU A 1 112 ? -10.935 -3.405 11.236 1.00 95.38 112 LEU A C 1
ATOM 944 O O . LEU A 1 112 ? -11.881 -2.673 11.524 1.00 95.38 112 LEU A O 1
ATOM 948 N N . LEU A 1 113 ? -10.171 -3.985 12.165 1.00 95.19 113 LEU A N 1
ATOM 949 C CA . LEU A 1 113 ? -10.356 -3.785 13.605 1.00 95.19 113 LEU A CA 1
ATOM 950 C C . LEU A 1 113 ? -10.128 -2.325 14.010 1.00 95.19 113 LEU A C 1
ATOM 952 O O . LEU A 1 113 ? -10.927 -1.782 14.771 1.00 95.19 113 LEU A O 1
ATOM 956 N N . ASP A 1 114 ? -9.111 -1.664 13.455 1.00 94.19 114 ASP A N 1
ATOM 957 C CA . ASP A 1 114 ? -8.867 -0.235 13.678 1.00 94.19 114 ASP A CA 1
ATOM 958 C C . ASP A 1 114 ? -10.050 0.618 13.198 1.00 94.19 114 ASP A C 1
ATOM 960 O O . ASP A 1 114 ? -10.462 1.566 13.868 1.00 94.19 114 ASP A O 1
ATOM 964 N N . ILE A 1 115 ? -10.627 0.280 12.041 1.00 94.19 115 ILE A N 1
ATOM 965 C CA . ILE A 1 115 ? -11.805 0.971 11.501 1.00 94.19 115 ILE A CA 1
ATOM 966 C C . ILE A 1 115 ? -13.023 0.743 12.399 1.00 94.19 115 ILE A C 1
ATOM 968 O O . ILE A 1 115 ? -13.747 1.693 12.696 1.00 94.19 115 ILE A O 1
ATOM 972 N N . MET A 1 116 ? -13.245 -0.492 12.850 1.00 94.56 116 MET A N 1
ATOM 973 C CA . MET A 1 116 ? -14.327 -0.817 13.780 1.00 94.56 116 MET A CA 1
ATOM 974 C C . MET A 1 116 ? -14.176 -0.048 15.097 1.00 94.56 116 MET A C 1
ATOM 976 O O . MET A 1 116 ? -15.150 0.523 15.586 1.00 94.56 116 MET A O 1
ATOM 980 N N . PHE A 1 117 ? -12.956 0.046 15.627 1.00 94.94 117 PHE A N 1
ATOM 981 C CA . PHE A 1 117 ? -12.667 0.797 16.844 1.00 94.94 117 PHE A CA 1
ATOM 982 C C . PHE A 1 117 ? -12.975 2.290 16.691 1.00 94.94 117 PHE A C 1
ATOM 984 O O . PHE A 1 117 ? -13.698 2.860 17.506 1.00 94.94 117 PHE A O 1
ATOM 991 N N . ILE A 1 118 ? -12.475 2.919 15.620 1.00 94.75 118 ILE A N 1
ATOM 992 C CA . ILE A 1 118 ? -12.687 4.352 15.355 1.00 94.75 118 ILE A CA 1
ATOM 993 C C . ILE A 1 118 ? -14.177 4.670 15.173 1.00 94.75 118 ILE A C 1
ATOM 995 O O . ILE A 1 118 ? -14.632 5.733 15.590 1.00 94.75 118 ILE A O 1
ATOM 999 N N . ASN A 1 119 ? -14.940 3.748 14.584 1.00 95.31 119 ASN A N 1
ATOM 1000 C CA . ASN A 1 119 ? -16.375 3.911 14.359 1.00 95.31 119 ASN A CA 1
ATOM 1001 C C . ASN A 1 119 ? -17.246 3.500 15.562 1.00 95.31 119 ASN A C 1
ATOM 1003 O O . ASN A 1 119 ? -18.469 3.561 15.465 1.00 95.31 119 ASN A O 1
ATOM 1007 N N . GLY A 1 120 ? -16.647 3.107 16.691 1.00 94.12 120 GLY A N 1
ATOM 1008 C CA . GLY A 1 120 ? -17.374 2.854 17.936 1.00 94.12 120 GLY A CA 1
ATOM 1009 C C . GLY A 1 120 ? -18.086 1.502 18.015 1.00 94.12 120 GLY A C 1
ATOM 1010 O O . GLY A 1 120 ? -19.047 1.376 18.775 1.00 94.12 120 GLY A O 1
ATOM 1011 N N . TYR A 1 121 ? -17.631 0.490 17.268 1.00 94.44 121 TYR A N 1
ATOM 1012 C CA . TYR A 1 121 ? -18.113 -0.883 17.452 1.00 94.44 121 TYR A CA 1
ATOM 1013 C C . TYR A 1 121 ? -17.787 -1.392 18.858 1.00 94.44 121 TYR A C 1
ATOM 1015 O O . TYR A 1 121 ? -16.803 -0.991 19.488 1.00 94.44 121 TYR A O 1
ATOM 1023 N N . SER A 1 122 ? -18.620 -2.298 19.368 1.00 94.25 122 SER A N 1
ATOM 1024 C CA . SER A 1 122 ? -18.448 -2.800 20.726 1.00 94.25 122 SER A CA 1
ATOM 1025 C C . SER A 1 122 ? -17.209 -3.691 20.844 1.00 94.25 122 SER A C 1
ATOM 1027 O O . SER A 1 122 ? -16.846 -4.438 19.933 1.00 94.25 122 SER A O 1
ATOM 1029 N N . THR A 1 123 ? -16.594 -3.703 22.029 1.00 93.31 123 THR A N 1
ATOM 1030 C CA . THR A 1 123 ? -15.454 -4.591 22.315 1.00 93.31 123 THR A CA 1
ATOM 1031 C C . THR A 1 123 ? -15.808 -6.068 22.134 1.00 93.31 123 THR A C 1
ATOM 1033 O O . THR A 1 123 ? -14.951 -6.869 21.775 1.00 93.31 123 THR A O 1
ATOM 1036 N N . LYS A 1 124 ? -17.080 -6.442 22.331 1.00 93.31 124 LYS A N 1
ATOM 1037 C CA . LYS A 1 124 ? -17.574 -7.806 22.105 1.00 93.31 124 LYS A CA 1
ATOM 1038 C C . LYS A 1 124 ? -17.555 -8.183 20.624 1.00 93.31 124 LYS A C 1
ATOM 1040 O O . LYS A 1 124 ? -17.088 -9.270 20.301 1.00 93.31 124 LYS A O 1
ATOM 1045 N N . GLU A 1 125 ? -18.027 -7.301 19.744 1.00 91.94 125 GLU A N 1
ATOM 1046 C CA . GLU A 1 125 ? -18.013 -7.521 18.289 1.00 91.94 125 GLU A CA 1
ATOM 1047 C C . GLU A 1 125 ? -16.584 -7.566 17.750 1.00 91.94 125 GLU A C 1
ATOM 1049 O O . GLU A 1 125 ? -16.242 -8.461 16.979 1.00 91.94 125 GLU A O 1
ATOM 1054 N N . MET A 1 126 ? -15.725 -6.654 18.215 1.00 93.44 126 MET A N 1
ATOM 1055 C CA . MET A 1 126 ? -14.307 -6.651 17.852 1.00 93.44 126 MET A CA 1
ATOM 1056 C C . MET A 1 126 ? -13.613 -7.951 18.278 1.00 93.44 126 MET A C 1
ATOM 1058 O O . MET A 1 126 ? -12.936 -8.578 17.466 1.00 93.44 126 MET A O 1
ATOM 1062 N N . ASN A 1 127 ? -13.837 -8.406 19.516 1.00 94.06 127 ASN A N 1
ATOM 1063 C CA . ASN A 1 127 ? -13.285 -9.670 20.009 1.00 94.06 127 ASN A CA 1
ATOM 1064 C C . ASN A 1 127 ? -13.838 -10.879 19.242 1.00 94.06 127 ASN A C 1
ATOM 1066 O O . ASN A 1 127 ? -13.103 -11.827 18.976 1.00 94.06 127 ASN A O 1
ATOM 1070 N N . ALA A 1 128 ? -15.121 -10.863 18.869 1.00 92.38 128 ALA A N 1
ATOM 1071 C CA . ALA A 1 128 ? -15.718 -11.931 18.073 1.00 92.38 128 ALA A CA 1
ATOM 1072 C C . ALA A 1 128 ? -15.045 -12.050 16.699 1.00 92.38 128 ALA A C 1
ATOM 1074 O O . ALA A 1 128 ? -14.743 -13.164 16.263 1.00 92.38 128 ALA A O 1
ATOM 1075 N N . LEU A 1 129 ? -14.765 -10.922 16.039 1.00 93.25 129 LEU A N 1
ATOM 1076 C CA . LEU A 1 129 ? -14.041 -10.902 14.770 1.00 93.25 129 LEU A CA 1
ATOM 1077 C C . LEU A 1 129 ? -12.589 -11.358 14.957 1.00 93.25 129 LEU A C 1
ATOM 1079 O O . LEU A 1 129 ? -12.116 -12.219 14.214 1.00 93.25 129 LEU A O 1
ATOM 1083 N N . ASP A 1 130 ? -11.899 -10.841 15.973 1.00 92.88 130 ASP A N 1
ATOM 1084 C CA . ASP A 1 130 ? -10.493 -11.156 16.224 1.00 92.88 130 ASP A CA 1
ATOM 1085 C C . ASP A 1 130 ? -10.255 -12.652 16.495 1.00 92.88 130 ASP A C 1
ATOM 1087 O O . ASP A 1 130 ? -9.316 -13.239 15.953 1.00 92.88 130 ASP A O 1
ATOM 1091 N N . LEU A 1 131 ? -11.157 -13.290 17.252 1.00 93.00 131 LEU A N 1
ATOM 1092 C CA . LEU A 1 131 ? -11.119 -14.727 17.548 1.00 93.00 131 LEU A CA 1
ATOM 1093 C C . LEU A 1 131 ? -11.534 -15.605 16.360 1.00 93.00 131 LEU A C 1
ATOM 1095 O O . LEU A 1 131 ? -11.084 -16.746 16.249 1.00 93.00 131 LEU A O 1
ATOM 1099 N N . SER A 1 132 ? -12.405 -15.104 15.481 1.00 93.12 132 SER A N 1
ATOM 1100 C CA . SER A 1 132 ? -12.932 -15.885 14.354 1.00 93.12 132 SER A CA 1
ATOM 1101 C C . SER A 1 132 ? -11.949 -15.992 13.187 1.00 93.12 132 SER A C 1
ATOM 1103 O O . SER A 1 132 ? -12.005 -16.964 12.430 1.00 93.12 132 SER A O 1
ATOM 1105 N N . PHE A 1 133 ? -11.055 -15.011 13.024 1.00 94.69 133 PHE A N 1
ATOM 1106 C CA . PHE A 1 133 ? -10.166 -14.909 11.867 1.00 94.69 133 PHE A CA 1
ATOM 1107 C C . PHE A 1 133 ? -8.684 -14.833 12.259 1.00 94.69 133 PHE A C 1
ATOM 1109 O O . PHE A 1 133 ? -8.275 -14.106 13.166 1.00 94.69 133 PHE A O 1
ATOM 1116 N N . CYS A 1 134 ? -7.837 -15.541 11.508 1.00 92.38 134 CYS A N 1
ATOM 1117 C CA . CYS A 1 134 ? -6.384 -15.462 11.666 1.00 92.38 134 CYS A CA 1
ATOM 1118 C C . CYS A 1 134 ? -5.853 -14.049 11.368 1.00 92.38 134 CYS A C 1
ATOM 1120 O O . CYS A 1 134 ? -6.439 -13.305 10.583 1.00 92.38 134 CYS A O 1
ATOM 1122 N N . SER A 1 135 ? -4.696 -13.699 11.938 1.00 90.12 135 SER A N 1
ATOM 1123 C CA . SER A 1 135 ? -4.024 -12.408 11.699 1.00 90.12 135 SER A CA 1
ATOM 1124 C C . SER A 1 135 ? -3.700 -12.145 10.228 1.00 90.12 135 SER A C 1
ATOM 1126 O O . SER A 1 135 ? -3.772 -11.012 9.770 1.00 90.12 135 SER A O 1
ATOM 1128 N N . THR A 1 136 ? -3.414 -13.197 9.464 1.00 92.62 136 THR A N 1
ATOM 1129 C CA . THR A 1 136 ? -3.099 -13.120 8.032 1.00 92.62 136 THR A CA 1
ATOM 1130 C C . THR A 1 136 ? -4.331 -13.091 7.127 1.00 92.62 136 THR A C 1
ATOM 1132 O O . THR A 1 136 ? -4.186 -13.054 5.905 1.00 92.62 136 THR A O 1
ATOM 1135 N N . TYR A 1 137 ? -5.546 -13.134 7.685 1.00 95.00 137 TYR A N 1
ATOM 1136 C CA . TYR A 1 137 ? -6.766 -13.138 6.885 1.00 95.00 137 TYR A CA 1
ATOM 1137 C C . TYR A 1 137 ? -6.982 -11.780 6.200 1.00 95.00 137 TYR A C 1
ATOM 1139 O O . TYR A 1 137 ? -6.870 -10.720 6.817 1.00 95.00 137 TYR A O 1
ATOM 1147 N N . GLN A 1 138 ? -7.311 -11.831 4.910 1.00 95.44 138 GLN A N 1
ATOM 1148 C CA . GLN A 1 138 ? -7.525 -10.663 4.056 1.00 95.44 138 GLN A CA 1
ATOM 1149 C C . GLN A 1 138 ? -9.001 -10.565 3.677 1.00 95.44 138 GLN A C 1
ATOM 1151 O O . GLN A 1 138 ? -9.501 -11.386 2.901 1.00 95.44 138 GLN A O 1
ATOM 1156 N N . PHE A 1 139 ? -9.701 -9.567 4.204 1.00 96.50 139 PHE A N 1
ATOM 1157 C CA . PHE A 1 139 ? -11.110 -9.322 3.906 1.00 96.50 139 PHE A CA 1
ATOM 1158 C C . PHE A 1 139 ? -11.229 -8.590 2.575 1.00 96.50 139 PHE A C 1
ATOM 1160 O O . PHE A 1 139 ? -10.732 -7.476 2.431 1.00 96.50 139 PHE A O 1
ATOM 1167 N N . HIS A 1 140 ? -11.858 -9.220 1.588 1.00 97.00 140 HIS A N 1
ATOM 1168 C CA . HIS A 1 140 ? -12.038 -8.602 0.274 1.00 97.00 140 HIS A CA 1
ATOM 1169 C C . HIS A 1 140 ? -13.305 -7.746 0.249 1.00 97.00 140 HIS A C 1
ATOM 1171 O O . HIS A 1 140 ? -14.209 -7.935 1.065 1.00 97.00 140 HIS A O 1
ATOM 1177 N N . TYR A 1 141 ? -13.397 -6.820 -0.704 1.00 96.44 141 TYR A N 1
ATOM 1178 C CA . TYR A 1 141 ? -14.513 -5.874 -0.756 1.00 96.44 141 TYR A CA 1
ATOM 1179 C C . TYR A 1 141 ? -15.922 -6.516 -0.795 1.00 96.44 141 TYR A C 1
ATOM 1181 O O . TYR A 1 141 ? -16.793 -5.958 -0.129 1.00 96.44 141 TYR A O 1
ATOM 1189 N N . PRO A 1 142 ? -16.190 -7.686 -1.430 1.00 96.06 142 PRO A N 1
ATOM 1190 C CA . PRO A 1 142 ? -17.521 -8.300 -1.366 1.00 96.06 142 PRO A CA 1
ATOM 1191 C C . PRO A 1 142 ? -17.848 -8.838 0.032 1.00 96.06 142 PRO A C 1
ATOM 1193 O O . PRO A 1 142 ? -18.991 -8.783 0.470 1.00 96.06 142 PRO A O 1
ATOM 1196 N N . GLU A 1 143 ? -16.839 -9.339 0.755 1.00 95.69 143 GLU A N 1
ATOM 1197 C CA . GLU A 1 143 ? -17.001 -9.818 2.134 1.00 95.69 143 GLU A CA 1
ATOM 1198 C C . GLU A 1 143 ? -17.376 -8.656 3.056 1.00 95.69 143 GLU A C 1
ATOM 1200 O O . GLU A 1 143 ? -18.315 -8.755 3.838 1.00 95.69 143 GLU A O 1
ATOM 1205 N N . ILE A 1 144 ? -16.672 -7.531 2.932 1.00 96.25 144 ILE A N 1
ATOM 1206 C CA . ILE A 1 144 ? -16.912 -6.336 3.748 1.00 96.25 144 ILE A CA 1
ATOM 1207 C C . ILE A 1 144 ? -18.266 -5.704 3.394 1.00 96.25 144 ILE A C 1
ATOM 1209 O O . ILE A 1 144 ? -19.016 -5.334 4.293 1.00 96.25 144 ILE A O 1
ATOM 1213 N N . SER A 1 145 ? -18.601 -5.626 2.103 1.00 96.50 145 SER A N 1
ATOM 1214 C CA . SER A 1 145 ? -19.886 -5.112 1.617 1.00 96.50 145 SER A CA 1
ATOM 1215 C C . SER A 1 145 ? -21.063 -5.858 2.243 1.00 96.50 145 SER A C 1
ATOM 1217 O O . SER A 1 145 ? -21.926 -5.228 2.851 1.00 96.50 145 SER A O 1
ATOM 1219 N N . VAL A 1 146 ? -21.058 -7.194 2.203 1.00 95.44 146 VAL A N 1
ATOM 1220 C CA . VAL A 1 146 ? -22.144 -7.991 2.790 1.00 95.44 146 VAL A CA 1
ATOM 1221 C C . VAL A 1 146 ? -22.080 -8.020 4.317 1.00 95.44 146 VAL A C 1
ATOM 1223 O O . VAL A 1 146 ? -23.119 -8.086 4.972 1.00 95.44 146 VAL A O 1
ATOM 1226 N N . LEU A 1 147 ? -20.892 -7.937 4.921 1.00 94.56 147 LEU A N 1
ATOM 1227 C CA . LEU A 1 147 ? -20.772 -7.903 6.378 1.00 94.56 147 LEU A CA 1
ATOM 1228 C C . LEU A 1 147 ? -21.402 -6.638 6.975 1.00 94.56 147 LEU A C 1
ATOM 1230 O O . LEU A 1 147 ? -22.097 -6.758 7.977 1.00 94.56 147 LEU A O 1
ATOM 1234 N N . PHE A 1 148 ? -21.215 -5.475 6.348 1.00 94.12 148 PHE A N 1
ATOM 1235 C CA . PHE A 1 148 ? -21.682 -4.182 6.870 1.00 94.12 148 PHE A CA 1
ATOM 1236 C C . PHE A 1 148 ? -22.874 -3.580 6.114 1.00 94.12 148 PHE A C 1
ATOM 1238 O O . PHE A 1 148 ? -23.265 -2.455 6.413 1.00 94.12 148 PHE A O 1
ATOM 1245 N N . ASN A 1 149 ? -23.446 -4.310 5.152 1.00 93.94 149 ASN A N 1
ATOM 1246 C CA . ASN A 1 149 ? -24.536 -3.842 4.293 1.00 93.94 149 ASN A CA 1
ATOM 1247 C C . ASN A 1 149 ? -24.202 -2.506 3.591 1.00 93.94 149 ASN A C 1
ATOM 1249 O O . ASN A 1 149 ? -24.909 -1.508 3.721 1.00 93.94 149 ASN A O 1
ATOM 1253 N N . LEU A 1 150 ? -23.064 -2.491 2.892 1.00 95.69 150 LEU A N 1
ATOM 1254 C CA . LEU A 1 150 ? -22.535 -1.342 2.150 1.00 95.69 150 LEU A CA 1
ATOM 1255 C C . LEU A 1 150 ? 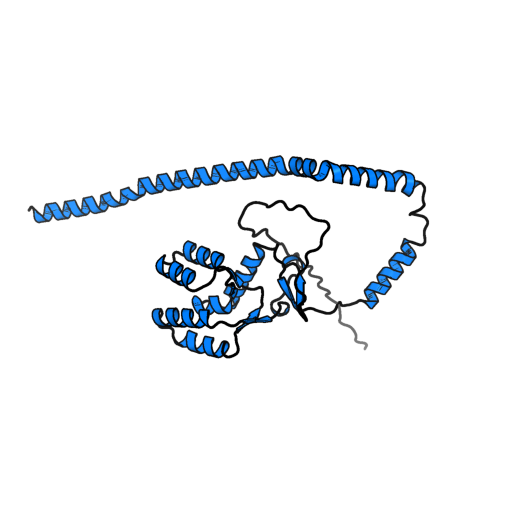-22.439 -1.659 0.657 1.00 95.69 150 LEU A C 1
ATOM 1257 O O . LEU A 1 150 ? -22.272 -2.819 0.280 1.00 95.69 150 LEU A O 1
ATOM 1261 N N . ASP A 1 151 ? -22.435 -0.632 -0.188 1.00 96.38 151 ASP A N 1
ATOM 1262 C CA . ASP A 1 151 ? -22.278 -0.798 -1.635 1.00 96.38 151 ASP A CA 1
ATOM 1263 C C . ASP A 1 151 ? -20.889 -1.347 -2.009 1.00 96.38 151 ASP A C 1
ATOM 1265 O O . ASP A 1 151 ? -19.852 -0.830 -1.580 1.00 96.38 151 ASP A O 1
ATOM 1269 N N . GLU A 1 152 ? -20.850 -2.381 -2.864 1.00 94.81 152 GLU A N 1
ATOM 1270 C CA . GLU A 1 152 ? -19.594 -3.034 -3.278 1.00 94.81 152 GLU A CA 1
ATOM 1271 C C . GLU A 1 152 ? -18.604 -2.047 -3.924 1.00 94.81 152 GLU A C 1
ATOM 1273 O O . GLU A 1 152 ? -17.394 -2.176 -3.730 1.00 94.81 152 GLU A O 1
ATOM 1278 N N . GLU A 1 153 ? -19.094 -1.051 -4.671 1.00 95.50 153 GLU A N 1
ATOM 1279 C CA . GLU A 1 153 ? -18.247 -0.070 -5.361 1.00 95.50 153 GLU A CA 1
ATOM 1280 C C . GLU A 1 153 ? -17.510 0.858 -4.383 1.00 95.50 153 GLU A C 1
ATOM 1282 O O . GLU A 1 153 ? -16.323 1.150 -4.564 1.00 95.50 153 GLU A O 1
ATOM 1287 N N . ASP A 1 154 ? -18.182 1.296 -3.321 1.00 96.62 154 ASP A N 1
ATOM 1288 C CA . ASP A 1 154 ? -17.586 2.187 -2.327 1.00 96.62 154 ASP A CA 1
ATOM 1289 C C . ASP A 1 154 ? -16.569 1.446 -1.466 1.00 96.62 154 ASP A C 1
ATOM 1291 O O . ASP A 1 154 ? -15.470 1.950 -1.209 1.00 96.62 154 ASP A O 1
ATOM 1295 N N . VAL A 1 155 ? -16.877 0.200 -1.106 1.00 96.81 155 VAL A N 1
ATOM 1296 C CA . VAL A 1 155 ? -15.936 -0.669 -0.399 1.00 96.81 155 VAL A CA 1
ATOM 1297 C C . VAL A 1 155 ? -14.723 -0.989 -1.278 1.00 96.81 155 VAL A C 1
ATOM 1299 O O . VAL A 1 155 ? -13.592 -0.974 -0.787 1.00 96.81 155 VAL A O 1
ATOM 1302 N N . TYR A 1 156 ? -14.916 -1.211 -2.581 1.00 96.19 156 TYR A N 1
ATOM 1303 C CA . TYR A 1 156 ? -13.825 -1.406 -3.538 1.00 96.19 156 TYR A CA 1
ATOM 1304 C C . TYR A 1 156 ? -12.890 -0.188 -3.585 1.00 96.19 156 TYR A C 1
ATOM 1306 O O . TYR A 1 156 ? -11.675 -0.324 -3.408 1.00 96.19 156 TYR A O 1
ATOM 1314 N N . LYS A 1 157 ? -13.448 1.023 -3.741 1.00 94.81 157 LYS A N 1
ATOM 1315 C CA . LYS A 1 157 ? -12.679 2.282 -3.715 1.00 94.81 157 LYS A CA 1
ATOM 1316 C C . LYS A 1 157 ? -11.935 2.457 -2.394 1.00 94.81 157 LYS A C 1
ATOM 1318 O O . LYS A 1 157 ? -10.779 2.882 -2.389 1.00 94.81 157 LYS A O 1
ATOM 1323 N N . TYR A 1 158 ? -12.573 2.110 -1.279 1.00 95.06 158 TYR A N 1
ATOM 1324 C CA . TYR A 1 158 ? -11.957 2.184 0.038 1.00 95.06 158 TYR A CA 1
ATOM 1325 C C . TYR A 1 158 ? -10.778 1.212 0.181 1.00 95.06 158 TYR A C 1
ATOM 1327 O O . TYR A 1 158 ? -9.705 1.617 0.631 1.00 95.06 158 TYR A O 1
ATOM 1335 N N . CYS A 1 159 ? -10.936 -0.040 -0.258 1.00 95.31 159 CYS A N 1
ATOM 1336 C CA . CYS A 1 159 ? -9.865 -1.038 -0.252 1.00 95.31 159 CYS A CA 1
ATOM 1337 C C . CYS A 1 159 ? -8.676 -0.575 -1.100 1.00 95.31 159 CYS A C 1
ATOM 1339 O O . CYS A 1 159 ? -7.541 -0.606 -0.630 1.00 95.31 159 CYS A O 1
ATOM 1341 N N . LEU A 1 160 ? -8.923 -0.059 -2.309 1.00 93.25 160 LEU A N 1
ATOM 1342 C CA . LEU A 1 160 ? -7.865 0.504 -3.152 1.00 93.25 160 LEU A CA 1
ATOM 1343 C C . LEU A 1 160 ? -7.163 1.688 -2.489 1.00 93.25 160 LEU A C 1
ATOM 1345 O O . LEU A 1 160 ? -5.934 1.754 -2.494 1.00 93.25 160 LEU A O 1
ATOM 1349 N N . LYS A 1 161 ? -7.920 2.599 -1.868 1.00 92.00 161 LYS A N 1
ATOM 1350 C CA . LYS A 1 161 ? -7.340 3.707 -1.106 1.00 92.00 161 LYS A CA 1
ATOM 1351 C C . LYS A 1 161 ? -6.439 3.182 0.010 1.00 92.00 161 LYS A C 1
ATOM 1353 O O . LYS A 1 161 ? -5.335 3.693 0.162 1.00 92.00 161 LYS A O 1
ATOM 1358 N N . LYS A 1 162 ? -6.852 2.142 0.737 1.00 92.06 162 LYS A N 1
ATOM 1359 C CA . LYS A 1 162 ? -6.034 1.512 1.782 1.00 92.06 162 LYS A CA 1
ATOM 1360 C C . LYS A 1 162 ? -4.772 0.852 1.258 1.00 92.06 162 LYS A C 1
ATOM 1362 O O . LYS A 1 162 ? -3.706 1.074 1.825 1.00 92.06 162 LYS A O 1
ATOM 1367 N N . ARG A 1 163 ? -4.844 0.142 0.135 1.00 91.00 163 ARG A N 1
ATOM 1368 C CA . ARG A 1 163 ? -3.642 -0.370 -0.536 1.00 91.00 163 ARG A CA 1
ATOM 1369 C C . ARG A 1 163 ? -2.709 0.767 -0.970 1.00 91.00 163 ARG A C 1
ATOM 1371 O O . ARG A 1 163 ? -1.501 0.653 -0.812 1.00 91.00 163 ARG A O 1
ATOM 1378 N N . SER A 1 164 ? -3.264 1.899 -1.408 1.00 87.81 164 SER A N 1
ATOM 1379 C CA . SER A 1 164 ? -2.501 3.098 -1.784 1.00 87.81 164 SER A CA 1
ATOM 1380 C C . SER A 1 164 ? -1.786 3.788 -0.606 1.00 87.81 164 SER A C 1
ATOM 1382 O O . SER A 1 164 ? -0.825 4.524 -0.831 1.00 87.81 164 SER A O 1
ATOM 1384 N N . GLU A 1 165 ? -2.218 3.554 0.645 1.00 88.62 165 GLU A N 1
ATOM 1385 C CA . GLU A 1 165 ? -1.503 4.025 1.847 1.00 88.62 165 GLU A CA 1
ATOM 1386 C C . GLU A 1 165 ? -0.166 3.275 2.030 1.00 88.62 165 GLU A C 1
ATOM 1388 O O . GLU A 1 165 ? 0.765 3.831 2.610 1.00 88.62 165 GLU A O 1
ATOM 1393 N N . ASN A 1 166 ? -0.053 2.053 1.487 1.00 86.75 166 ASN A N 1
ATOM 1394 C CA . ASN A 1 166 ? 1.120 1.177 1.565 1.00 86.75 166 ASN A CA 1
ATOM 1395 C C . ASN A 1 166 ? 1.607 0.748 0.162 1.00 86.75 166 ASN A C 1
ATOM 1397 O O . ASN A 1 166 ? 1.562 -0.438 -0.173 1.00 86.75 166 ASN A O 1
ATOM 1401 N N . PRO A 1 167 ? 2.098 1.676 -0.682 1.00 85.62 167 PRO A N 1
ATOM 1402 C CA . PRO A 1 167 ? 2.476 1.364 -2.064 1.00 85.62 167 PRO A CA 1
ATOM 1403 C C . PRO A 1 167 ? 3.717 0.472 -2.191 1.00 85.62 167 PRO A C 1
ATOM 1405 O O . PRO A 1 167 ? 4.034 0.005 -3.274 1.00 85.62 167 PRO A O 1
ATOM 1408 N N . GLN A 1 168 ? 4.439 0.207 -1.099 1.00 87.38 168 GLN A N 1
ATOM 1409 C CA . GLN A 1 168 ? 5.646 -0.623 -1.135 1.00 87.38 168 GLN A CA 1
ATOM 1410 C C . GLN A 1 168 ? 5.349 -2.081 -1.514 1.00 87.38 168 GLN A C 1
ATOM 1412 O O . GLN A 1 168 ? 6.246 -2.797 -1.963 1.00 87.38 168 GLN A O 1
ATOM 1417 N N . THR A 1 169 ? 4.113 -2.542 -1.306 1.00 89.88 169 THR A N 1
ATOM 1418 C CA . THR A 1 169 ? 3.684 -3.882 -1.707 1.00 89.88 169 THR A CA 1
ATOM 1419 C C . THR A 1 169 ? 3.227 -3.876 -3.160 1.00 89.88 169 THR A C 1
ATOM 1421 O O . THR A 1 169 ? 2.249 -3.209 -3.495 1.00 89.88 169 THR A O 1
ATOM 1424 N N . LEU A 1 170 ? 3.911 -4.653 -4.001 1.00 93.81 170 LEU A N 1
ATOM 1425 C CA . LEU A 1 170 ? 3.521 -4.854 -5.396 1.00 93.81 170 LEU A CA 1
ATOM 1426 C C . LEU A 1 170 ? 2.170 -5.571 -5.492 1.00 93.81 170 LEU A C 1
ATOM 1428 O O . LEU A 1 170 ? 1.861 -6.439 -4.673 1.00 93.81 170 LEU A O 1
ATOM 1432 N N . VAL A 1 171 ? 1.409 -5.241 -6.533 1.00 94.50 171 VAL A N 1
ATOM 1433 C CA . VAL A 1 171 ? 0.105 -5.839 -6.837 1.00 94.50 171 VAL A CA 1
ATOM 1434 C C . VAL A 1 171 ? 0.206 -6.832 -7.996 1.00 94.50 171 VAL A C 1
ATOM 1436 O O . VAL A 1 171 ? 1.059 -6.707 -8.875 1.00 94.50 171 VAL A O 1
ATOM 1439 N N . HIS A 1 172 ? -0.672 -7.828 -7.989 1.00 95.50 172 HIS A N 1
ATOM 1440 C CA . HIS A 1 172 ? -0.857 -8.848 -9.010 1.00 95.50 172 HIS A CA 1
ATOM 1441 C C . HIS A 1 172 ? -1.815 -8.316 -10.078 1.00 95.50 172 HIS A C 1
ATOM 1443 O O . HIS A 1 172 ? -3.032 -8.217 -9.892 1.00 95.50 172 HIS A O 1
ATOM 1449 N N . LEU A 1 173 ? -1.247 -8.016 -11.234 1.00 95.19 173 LEU A N 1
ATOM 1450 C CA . LEU A 1 173 ? -1.966 -7.617 -12.432 1.00 95.19 173 LEU A CA 1
ATOM 1451 C C . LEU A 1 173 ? -2.007 -8.779 -13.417 1.00 95.19 173 LEU A C 1
ATOM 1453 O O . LEU A 1 173 ? -1.153 -9.669 -13.391 1.00 95.19 173 LEU A O 1
ATOM 1457 N N . LYS A 1 174 ? -2.985 -8.768 -14.315 1.00 95.00 174 LYS A N 1
ATOM 1458 C CA . LYS A 1 174 ? -3.009 -9.677 -15.457 1.00 95.00 174 LYS A CA 1
ATOM 1459 C C . LYS A 1 174 ? -1.805 -9.392 -16.348 1.00 95.00 174 LYS A C 1
ATOM 1461 O O . LYS A 1 174 ? -1.476 -8.246 -16.651 1.00 95.00 174 LYS A O 1
ATOM 1466 N N . TYR A 1 175 ? -1.129 -10.452 -16.767 1.00 93.00 175 TYR A N 1
ATOM 1467 C CA . TYR A 1 175 ? -0.020 -10.337 -17.697 1.00 93.00 175 TYR A CA 1
ATOM 1468 C C . TYR A 1 175 ? -0.546 -10.017 -19.099 1.00 93.00 175 TYR A C 1
ATOM 1470 O O . TYR A 1 175 ? -1.191 -10.847 -19.742 1.00 93.00 175 TYR A O 1
ATOM 1478 N N . GLU A 1 176 ? -0.227 -8.824 -19.594 1.00 89.56 176 GLU A N 1
ATOM 1479 C CA . GLU A 1 176 ? -0.381 -8.483 -21.003 1.00 89.56 176 GLU A CA 1
ATOM 1480 C C . GLU A 1 176 ? 0.945 -8.663 -21.741 1.00 89.56 176 GLU A C 1
ATOM 1482 O O . GLU A 1 176 ? 2.008 -8.271 -21.255 1.00 89.56 176 GLU A O 1
ATOM 1487 N N . LYS A 1 177 ? 0.883 -9.216 -22.957 1.00 89.44 177 LYS A N 1
ATOM 1488 C CA . LYS A 1 177 ? 2.048 -9.248 -23.845 1.00 89.44 177 LYS A CA 1
ATOM 1489 C C . LYS A 1 177 ? 2.462 -7.825 -24.207 1.00 89.44 177 LYS A C 1
ATOM 1491 O O . LYS A 1 177 ? 1.619 -6.967 -24.472 1.00 89.44 177 LYS A O 1
ATOM 1496 N N . GLU A 1 178 ? 3.769 -7.606 -24.275 1.00 89.88 178 GLU A N 1
ATOM 1497 C CA . GLU A 1 178 ? 4.330 -6.314 -24.653 1.00 89.88 178 GLU A CA 1
ATOM 1498 C C . GLU A 1 178 ? 3.855 -5.888 -26.049 1.00 89.88 178 GLU A C 1
ATOM 1500 O O . GLU A 1 178 ? 3.863 -6.663 -27.011 1.00 89.88 178 GLU A O 1
ATOM 1505 N N . LYS A 1 179 ? 3.422 -4.629 -26.153 1.00 92.12 179 LYS A N 1
ATOM 1506 C CA . LYS A 1 179 ? 2.909 -4.031 -27.390 1.00 92.12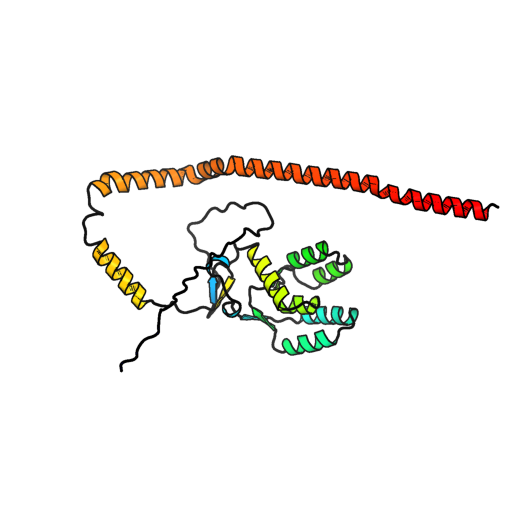 179 LYS A CA 1
ATOM 1507 C C . LYS A 1 179 ? 4.045 -3.293 -28.107 1.00 92.12 179 LYS A C 1
ATOM 1509 O O . LYS A 1 179 ? 4.969 -2.786 -27.481 1.00 92.12 179 LYS A O 1
ATOM 1514 N N . ASN A 1 180 ? 3.953 -3.191 -29.432 1.00 94.69 180 ASN A N 1
ATOM 1515 C CA . ASN A 1 180 ? 4.824 -2.360 -30.281 1.00 94.69 180 ASN A CA 1
ATOM 1516 C C . ASN A 1 180 ? 6.309 -2.769 -30.378 1.00 94.69 180 ASN A C 1
ATOM 1518 O O . ASN A 1 180 ? 7.129 -1.955 -30.799 1.00 94.69 180 ASN A O 1
ATOM 1522 N N . MET A 1 181 ? 6.660 -4.028 -30.099 1.00 93.88 181 MET A N 1
ATOM 1523 C CA . MET A 1 181 ? 8.050 -4.519 -30.141 1.00 93.88 181 MET A CA 1
ATOM 1524 C C . MET A 1 181 ? 8.811 -4.190 -31.436 1.00 93.88 181 MET A C 1
ATOM 1526 O O . MET A 1 181 ? 9.938 -3.703 -31.379 1.00 93.88 181 MET A O 1
ATOM 1530 N N . LEU A 1 182 ? 8.197 -4.399 -32.607 1.00 94.12 182 LEU A N 1
ATOM 1531 C CA . LEU A 1 182 ? 8.846 -4.140 -33.901 1.00 94.12 182 LEU A CA 1
ATOM 1532 C C . LEU A 1 182 ? 9.136 -2.647 -34.116 1.00 94.12 182 LEU A C 1
ATOM 1534 O O . LEU A 1 182 ? 10.210 -2.279 -34.589 1.00 94.12 182 LEU A O 1
ATOM 1538 N N . SER A 1 183 ? 8.189 -1.785 -33.737 1.00 95.12 183 SER A N 1
ATOM 1539 C CA . SER A 1 183 ? 8.368 -0.335 -33.821 1.00 95.12 183 SER A CA 1
ATOM 1540 C C . SER A 1 183 ? 9.454 0.133 -32.857 1.00 95.12 183 SER A C 1
ATOM 1542 O O . SER A 1 183 ? 10.312 0.923 -33.244 1.00 95.12 183 SER A O 1
ATOM 1544 N N . SER A 1 184 ? 9.441 -0.366 -31.619 1.00 95.56 184 SER A N 1
ATOM 1545 C CA . SER A 1 184 ? 10.464 -0.060 -30.617 1.00 95.56 184 SER A CA 1
ATOM 1546 C C . SER A 1 184 ? 11.851 -0.487 -31.095 1.00 95.56 184 SER A C 1
ATOM 1548 O O . SER A 1 184 ? 12.795 0.292 -30.998 1.00 95.56 184 SER A O 1
ATOM 1550 N N . TYR A 1 185 ? 11.968 -1.677 -31.690 1.00 96.31 185 TYR A N 1
ATOM 1551 C CA . TYR A 1 185 ? 13.215 -2.160 -32.278 1.00 96.31 185 TYR A CA 1
ATOM 1552 C C . TYR A 1 185 ? 13.724 -1.238 -33.393 1.00 96.31 185 TYR A C 1
ATOM 1554 O O . TYR A 1 185 ? 14.880 -0.819 -33.358 1.00 96.31 185 TYR A O 1
ATOM 1562 N N . GLY A 1 186 ? 12.861 -0.866 -34.346 1.00 96.62 186 GLY A N 1
ATOM 1563 C CA . GLY A 1 186 ? 13.232 0.041 -35.436 1.00 96.62 186 GLY A CA 1
ATOM 1564 C C . GLY A 1 186 ? 13.707 1.408 -34.934 1.00 96.62 186 GLY A C 1
ATOM 1565 O O . GLY A 1 186 ? 14.716 1.924 -35.411 1.00 96.62 186 GLY A O 1
ATOM 1566 N N . LEU A 1 187 ? 13.033 1.971 -33.926 1.00 96.19 187 LEU A N 1
ATOM 1567 C CA . LEU A 1 187 ? 13.423 3.247 -33.318 1.00 96.19 187 LEU A CA 1
ATOM 1568 C C . LEU A 1 187 ? 14.770 3.163 -32.593 1.00 96.19 187 LEU A C 1
ATOM 1570 O O . LEU A 1 187 ? 15.609 4.045 -32.771 1.00 96.19 187 LEU A O 1
ATOM 1574 N N . ILE A 1 188 ? 15.000 2.101 -31.814 1.00 96.19 188 ILE A N 1
ATOM 1575 C CA . ILE A 1 188 ? 16.284 1.873 -31.136 1.00 96.19 188 ILE A CA 1
ATOM 1576 C C . ILE A 1 188 ? 17.402 1.718 -32.169 1.00 96.19 188 ILE A C 1
ATOM 1578 O O . ILE A 1 188 ? 18.464 2.316 -32.014 1.00 96.19 188 ILE A O 1
ATOM 1582 N N . PHE A 1 189 ? 17.158 0.967 -33.243 1.00 96.19 189 PHE A N 1
ATOM 1583 C CA . PHE A 1 189 ? 18.129 0.785 -34.316 1.00 96.19 189 PHE A CA 1
ATOM 1584 C C . PHE A 1 189 ? 18.509 2.117 -34.973 1.00 96.19 189 PHE A C 1
ATOM 1586 O O . PHE A 1 189 ? 19.691 2.435 -35.069 1.00 96.19 189 PHE A O 1
ATOM 1593 N N . VAL A 1 190 ? 17.520 2.923 -35.372 1.00 96.38 190 VAL A N 1
ATOM 1594 C CA . VAL A 1 190 ? 17.749 4.247 -35.972 1.00 96.38 190 VAL A CA 1
ATOM 1595 C C . VAL A 1 190 ? 18.520 5.156 -35.011 1.00 96.38 190 VAL A C 1
ATOM 1597 O O . VAL A 1 190 ? 19.489 5.798 -35.418 1.00 96.38 190 VAL A O 1
ATOM 1600 N N . PHE A 1 191 ? 18.136 5.178 -33.731 1.00 94.81 191 PHE A N 1
ATOM 1601 C CA . PHE A 1 191 ? 18.821 5.965 -32.707 1.00 94.81 191 PHE A CA 1
ATOM 1602 C C . PHE A 1 191 ? 20.289 5.559 -32.551 1.00 94.81 191 PHE A C 1
ATOM 1604 O O . PHE A 1 191 ? 21.163 6.422 -32.549 1.00 94.81 191 PHE A O 1
ATOM 1611 N N . LEU A 1 192 ? 20.581 4.259 -32.461 1.00 94.81 192 LEU A N 1
ATOM 1612 C CA . LEU A 1 192 ? 21.952 3.766 -32.327 1.00 94.81 192 LEU A CA 1
ATOM 1613 C C . LEU A 1 192 ? 22.770 4.016 -33.593 1.00 94.81 192 LEU A C 1
ATOM 1615 O O . LEU A 1 192 ? 23.921 4.432 -33.493 1.00 94.81 192 LEU A O 1
ATOM 1619 N N . TYR A 1 193 ? 22.181 3.815 -34.772 1.00 94.38 193 TYR A N 1
ATOM 1620 C CA . TYR A 1 193 ? 22.863 4.028 -36.045 1.00 94.38 193 TYR A CA 1
ATOM 1621 C C . TYR A 1 193 ? 23.324 5.480 -36.205 1.00 94.38 193 TYR A C 1
ATOM 1623 O O . TYR A 1 193 ? 24.483 5.726 -36.525 1.00 94.38 193 TYR A O 1
ATOM 1631 N N . PHE A 1 194 ? 22.455 6.454 -35.927 1.00 93.75 194 PHE A N 1
ATOM 1632 C CA . PHE A 1 194 ? 22.837 7.867 -36.007 1.00 93.75 194 PHE A CA 1
ATOM 1633 C C . PHE A 1 194 ? 23.644 8.343 -34.792 1.00 93.75 194 PHE A C 1
ATOM 1635 O O . PHE A 1 194 ? 24.529 9.186 -34.929 1.00 93.75 194 PHE A O 1
ATOM 1642 N N . GLY A 1 195 ? 23.355 7.814 -33.603 1.00 91.19 195 GLY A N 1
ATOM 1643 C CA . GLY A 1 195 ? 23.958 8.254 -32.347 1.00 91.19 195 GLY A CA 1
ATOM 1644 C C . GLY A 1 195 ? 25.367 7.718 -32.098 1.00 91.19 195 GLY A C 1
ATOM 1645 O O . GLY A 1 195 ? 26.164 8.417 -31.478 1.00 91.19 195 GLY A O 1
ATOM 1646 N N . LEU A 1 196 ? 25.687 6.511 -32.578 1.00 91.75 196 LEU A N 1
ATOM 1647 C CA . LEU A 1 196 ? 26.997 5.876 -32.384 1.00 91.75 196 LEU A CA 1
ATOM 1648 C C . LEU A 1 196 ? 27.916 5.978 -33.600 1.00 91.75 196 LEU A C 1
ATOM 1650 O O . LEU A 1 196 ? 29.115 5.755 -33.457 1.00 91.75 196 LEU A O 1
ATOM 1654 N N . ASN A 1 197 ? 27.404 6.338 -34.782 1.00 88.56 197 ASN A N 1
ATOM 1655 C CA . ASN A 1 197 ? 28.238 6.567 -35.964 1.00 88.56 197 ASN A CA 1
ATOM 1656 C C . ASN A 1 197 ? 28.915 7.951 -35.917 1.00 88.56 197 ASN A C 1
ATOM 1658 O O . ASN A 1 197 ? 28.733 8.803 -36.784 1.00 88.56 197 ASN A O 1
ATOM 1662 N N . ASN A 1 198 ? 29.647 8.199 -34.831 1.00 89.44 198 ASN A N 1
ATOM 1663 C CA . ASN A 1 198 ? 30.459 9.380 -34.577 1.00 89.44 198 ASN A CA 1
ATOM 1664 C C . ASN A 1 198 ? 31.589 9.025 -33.589 1.00 89.44 198 ASN A C 1
ATOM 1666 O O . ASN A 1 198 ? 31.597 7.964 -32.971 1.00 89.44 198 ASN A O 1
ATOM 1670 N N . LEU A 1 199 ? 32.554 9.930 -33.418 1.00 88.19 199 LEU A N 1
ATOM 1671 C CA . LEU A 1 199 ? 33.687 9.745 -32.499 1.00 88.19 199 LEU A CA 1
ATOM 1672 C C . LEU A 1 199 ? 33.474 10.425 -31.136 1.00 88.19 199 LEU A C 1
ATOM 1674 O O . LEU A 1 199 ? 34.440 10.727 -30.438 1.00 88.19 199 LEU A O 1
ATOM 1678 N N . VAL A 1 200 ? 32.225 10.683 -30.727 1.00 90.19 200 VAL A N 1
ATOM 1679 C CA . VAL A 1 200 ? 31.930 11.428 -29.487 1.00 90.19 200 VAL A CA 1
ATOM 1680 C C . VAL A 1 200 ? 32.488 10.710 -28.255 1.00 90.19 200 VAL A C 1
ATOM 1682 O O . VAL A 1 200 ? 33.097 11.353 -27.402 1.00 90.19 200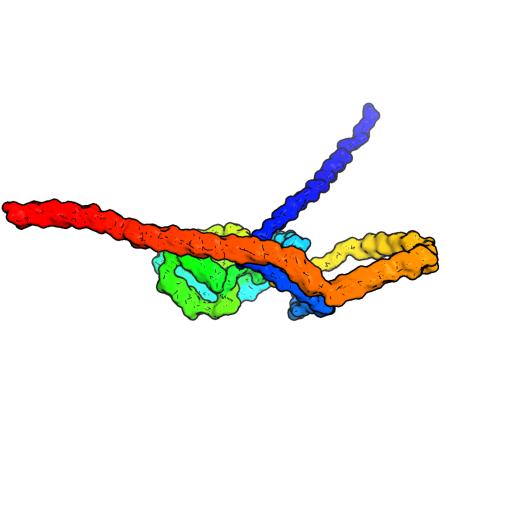 VAL A O 1
ATOM 1685 N N . LEU A 1 201 ? 32.359 9.381 -28.193 1.00 88.56 201 LEU A N 1
ATOM 1686 C CA . LEU A 1 201 ? 32.826 8.560 -27.066 1.00 88.56 201 LEU A CA 1
ATOM 1687 C C . LEU A 1 201 ? 34.353 8.374 -27.015 1.00 88.56 201 LEU A C 1
ATOM 1689 O O . LEU A 1 201 ? 34.884 7.945 -25.995 1.00 88.56 201 LEU A O 1
ATOM 1693 N N . CYS A 1 202 ? 35.071 8.703 -28.090 1.00 89.06 202 CYS A N 1
ATOM 1694 C CA . CYS A 1 202 ? 36.534 8.598 -28.163 1.00 89.06 202 CYS A CA 1
ATOM 1695 C C . CYS A 1 202 ? 37.219 9.969 -28.249 1.00 89.06 202 CYS A C 1
ATOM 1697 O O . CYS A 1 202 ? 38.433 10.048 -28.421 1.00 89.06 202 CYS A O 1
ATOM 1699 N N . ASN A 1 203 ? 36.457 11.058 -28.141 1.00 93.12 203 ASN A N 1
ATOM 1700 C CA . ASN A 1 203 ? 36.995 12.406 -28.230 1.00 93.12 203 ASN A CA 1
ATOM 1701 C C . ASN A 1 203 ? 37.826 12.753 -26.979 1.00 93.12 203 ASN A C 1
ATOM 1703 O O . ASN A 1 203 ? 37.499 12.348 -25.860 1.00 93.12 203 ASN A O 1
ATOM 1707 N N . ALA A 1 204 ? 38.853 13.588 -27.143 1.00 93.56 204 ALA A N 1
ATOM 1708 C CA . ALA A 1 204 ? 39.665 14.111 -26.047 1.00 93.56 204 ALA A CA 1
ATOM 1709 C C . ALA A 1 204 ? 38.812 14.811 -24.975 1.00 93.56 204 ALA A C 1
ATOM 1711 O O . ALA A 1 204 ? 39.084 14.683 -23.783 1.00 93.56 204 ALA A O 1
ATOM 1712 N N . TRP A 1 205 ? 37.734 15.492 -25.379 1.00 93.31 205 TRP A N 1
ATOM 1713 C CA . TRP A 1 205 ? 36.770 16.077 -24.442 1.00 93.31 205 TRP A CA 1
ATOM 1714 C C . TRP A 1 205 ? 36.104 15.021 -23.549 1.00 93.31 205 TRP A C 1
ATOM 1716 O O . TRP A 1 205 ? 36.001 15.206 -22.337 1.00 93.31 205 TRP A O 1
ATOM 1726 N N . PHE A 1 206 ? 35.693 13.892 -24.127 1.00 93.69 206 PHE A N 1
ATOM 1727 C CA . PHE A 1 206 ? 35.042 12.817 -23.384 1.00 93.69 206 PHE A CA 1
ATOM 1728 C C . PHE A 1 206 ? 36.003 12.180 -22.373 1.00 93.69 206 PHE A C 1
ATOM 1730 O O . PHE A 1 206 ? 35.655 12.014 -21.205 1.00 93.69 206 PHE A O 1
ATOM 1737 N N . LEU A 1 207 ? 37.245 11.917 -22.790 1.00 92.94 207 LEU A N 1
ATOM 1738 C CA . LEU A 1 207 ? 38.271 11.318 -21.931 1.00 92.94 207 LEU A CA 1
ATOM 1739 C C . LEU A 1 207 ? 38.808 12.279 -20.859 1.00 92.94 207 LEU A C 1
ATOM 1741 O O . LEU A 1 207 ? 39.117 11.846 -19.754 1.00 92.94 207 LEU A O 1
ATOM 1745 N N . SER A 1 208 ? 38.917 13.577 -21.156 1.00 93.75 208 SER A N 1
ATOM 1746 C CA . SER A 1 208 ? 39.497 14.570 -20.236 1.00 93.75 208 SER A CA 1
ATOM 1747 C C . SER A 1 208 ? 38.468 15.225 -19.312 1.00 93.75 208 SER A C 1
ATOM 1749 O O . SER A 1 208 ? 38.803 15.617 -18.194 1.00 93.75 208 SER A O 1
ATOM 1751 N N . LYS A 1 209 ? 37.217 15.372 -19.759 1.00 94.44 209 LYS A N 1
ATOM 1752 C CA . LYS A 1 209 ? 36.168 16.077 -19.008 1.00 94.44 209 LYS A CA 1
ATOM 1753 C C . LYS A 1 209 ? 35.033 15.149 -18.620 1.00 94.44 209 LYS A C 1
ATOM 1755 O O . LYS A 1 209 ? 34.731 15.046 -17.440 1.00 94.44 209 LYS A O 1
ATOM 1760 N N . THR A 1 210 ? 34.427 14.437 -19.561 1.00 94.56 210 THR A N 1
ATOM 1761 C CA . THR A 1 210 ? 33.234 13.638 -19.249 1.00 94.56 210 THR A CA 1
ATOM 1762 C C . THR A 1 210 ? 33.547 12.504 -18.270 1.00 94.56 210 THR A C 1
ATOM 1764 O O . THR A 1 210 ? 32.974 12.470 -17.182 1.00 94.56 210 THR A O 1
ATOM 1767 N N . ILE A 1 211 ? 34.494 11.618 -18.595 1.00 94.75 211 ILE A N 1
ATOM 1768 C CA . ILE A 1 211 ? 34.831 10.477 -17.729 1.00 94.75 211 ILE A CA 1
ATOM 1769 C C . ILE A 1 211 ? 35.330 10.934 -16.350 1.00 94.75 211 ILE A C 1
ATOM 1771 O O . ILE A 1 211 ? 34.783 10.450 -15.355 1.00 94.75 211 ILE A O 1
ATOM 1775 N N . PRO A 1 212 ? 36.301 11.863 -16.229 1.00 96.00 212 PRO A N 1
ATOM 1776 C CA . PRO A 1 212 ? 36.829 12.231 -14.920 1.00 96.00 212 PRO A CA 1
ATOM 1777 C C . PRO A 1 212 ? 35.787 12.909 -14.031 1.00 96.00 212 PRO A C 1
ATOM 1779 O O . PRO A 1 212 ? 35.679 12.553 -12.861 1.00 96.00 212 PRO A O 1
ATOM 1782 N N . PHE A 1 213 ? 34.967 13.821 -14.571 1.00 96.06 213 PHE A N 1
ATOM 1783 C CA . PHE A 1 213 ? 33.946 14.506 -13.771 1.00 96.06 213 PHE A CA 1
ATOM 1784 C C . PHE A 1 213 ? 32.882 13.533 -13.258 1.00 96.06 213 PHE A C 1
ATOM 1786 O O . PHE A 1 213 ? 32.617 13.500 -12.058 1.00 96.06 213 PHE A O 1
ATOM 1793 N N . PHE A 1 214 ? 32.303 12.702 -14.134 1.00 95.75 214 PHE A N 1
ATOM 1794 C CA . PHE A 1 214 ? 31.286 11.736 -13.710 1.00 95.75 214 PHE A CA 1
ATOM 1795 C C . PHE A 1 214 ? 31.852 10.680 -12.759 1.00 95.75 214 PHE A C 1
ATOM 1797 O O . PHE A 1 214 ? 31.176 10.314 -11.801 1.00 95.75 214 PHE A O 1
ATOM 1804 N N . SER A 1 215 ? 33.095 10.235 -12.968 1.00 96.25 215 SER A N 1
ATOM 1805 C CA . SER A 1 215 ? 33.744 9.266 -12.076 1.00 96.25 215 SER A CA 1
ATOM 1806 C C . SER A 1 215 ? 33.965 9.848 -10.684 1.00 96.25 215 SER A C 1
ATOM 1808 O O . SER A 1 215 ? 33.621 9.202 -9.699 1.00 96.25 215 SER A O 1
ATOM 1810 N N . VAL A 1 216 ? 34.471 11.082 -10.588 1.00 97.12 216 VAL A N 1
ATOM 1811 C CA . VAL A 1 216 ? 34.666 11.756 -9.296 1.00 97.12 216 VAL A CA 1
ATOM 1812 C C . VAL A 1 216 ? 33.327 11.998 -8.598 1.00 97.12 216 VAL A C 1
ATOM 1814 O O . VAL A 1 216 ? 33.206 11.684 -7.416 1.00 97.12 216 VAL A O 1
ATOM 1817 N N . PHE A 1 217 ? 32.298 12.479 -9.306 1.00 96.69 217 PHE A N 1
ATOM 1818 C CA . PHE A 1 217 ? 30.965 12.657 -8.717 1.00 96.69 217 PHE A CA 1
ATOM 1819 C C . PHE A 1 217 ? 30.357 11.344 -8.236 1.00 96.69 217 PHE A C 1
ATOM 1821 O O . PHE A 1 217 ? 29.799 11.297 -7.142 1.00 96.69 217 PHE A O 1
ATOM 1828 N N . TYR A 1 218 ? 30.494 10.271 -9.013 1.00 97.19 218 TYR A N 1
ATOM 1829 C CA . TYR A 1 218 ? 29.994 8.961 -8.624 1.00 97.19 218 TYR A CA 1
ATOM 1830 C C . TYR A 1 218 ? 30.752 8.398 -7.415 1.00 97.19 218 TYR A C 1
ATOM 1832 O O . TYR A 1 218 ? 30.125 7.898 -6.486 1.00 97.19 218 TYR A O 1
ATOM 1840 N N . MET A 1 219 ? 32.083 8.521 -7.379 1.00 96.75 219 MET A N 1
ATOM 1841 C CA . MET A 1 219 ? 32.900 8.073 -6.245 1.00 96.75 219 MET A CA 1
ATOM 1842 C C . MET A 1 219 ? 32.570 8.846 -4.966 1.00 96.75 219 MET A C 1
ATOM 1844 O O . MET A 1 219 ? 32.321 8.228 -3.933 1.00 96.75 219 MET A O 1
ATOM 1848 N N . LEU A 1 220 ? 32.512 10.181 -5.033 1.00 96.69 220 LEU A N 1
ATOM 1849 C CA . LEU A 1 220 ? 32.153 11.020 -3.887 1.00 96.69 220 LEU A CA 1
ATOM 1850 C C . LEU A 1 220 ? 30.719 10.747 -3.428 1.00 96.69 220 LEU A C 1
ATOM 1852 O O . LEU A 1 220 ? 30.485 10.554 -2.238 1.00 96.69 220 LEU A O 1
ATOM 1856 N N . GLY A 1 221 ? 29.772 10.672 -4.366 1.00 95.56 221 GLY A N 1
ATOM 1857 C CA . GLY A 1 221 ? 28.373 10.375 -4.073 1.00 95.56 221 GLY A CA 1
ATOM 1858 C C . GLY A 1 221 ? 28.188 8.993 -3.452 1.00 95.56 221 GLY A C 1
ATOM 1859 O O . GLY A 1 221 ? 27.445 8.860 -2.489 1.00 95.56 221 GLY A O 1
ATOM 1860 N N . SER A 1 222 ? 28.899 7.974 -3.944 1.00 94.94 222 SER A N 1
ATOM 1861 C CA . SER A 1 222 ? 28.852 6.620 -3.385 1.00 94.94 222 SER A CA 1
ATOM 1862 C C . SER A 1 222 ? 29.506 6.531 -2.006 1.00 94.94 222 SER A C 1
ATOM 1864 O O . SER A 1 222 ? 29.020 5.776 -1.167 1.00 94.94 222 SER A O 1
ATOM 1866 N N . TYR A 1 223 ? 30.603 7.255 -1.769 1.00 96.62 223 TYR A N 1
ATOM 1867 C CA . TYR A 1 223 ? 31.322 7.219 -0.494 1.00 96.62 223 TYR A CA 1
ATOM 1868 C C . TYR A 1 223 ? 30.577 7.996 0.603 1.00 96.62 223 TYR A C 1
ATOM 1870 O O . TYR A 1 223 ? 30.393 7.481 1.702 1.00 96.62 223 TYR A O 1
ATOM 1878 N N . PHE A 1 224 ? 30.073 9.194 0.287 1.00 96.81 224 PHE A N 1
ATOM 1879 C CA . PHE A 1 224 ? 29.394 10.089 1.235 1.00 96.81 224 PHE A CA 1
ATOM 1880 C C . PHE A 1 224 ? 27.859 10.014 1.183 1.00 96.81 224 PHE A C 1
ATOM 1882 O O . PHE A 1 224 ? 27.184 10.877 1.741 1.00 96.81 224 PHE A O 1
ATOM 1889 N N . TYR A 1 225 ? 27.277 8.994 0.538 1.00 93.62 225 TYR A N 1
ATOM 1890 C CA . TYR A 1 225 ? 25.827 8.889 0.310 1.00 93.62 225 TYR A CA 1
ATOM 1891 C C . TYR A 1 225 ? 24.997 9.116 1.585 1.00 93.62 225 TYR A C 1
ATOM 1893 O O . TYR A 1 225 ? 24.088 9.945 1.616 1.00 93.62 225 TYR A O 1
ATOM 1901 N N . LYS A 1 226 ? 25.347 8.404 2.665 1.00 91.94 226 LYS A N 1
ATOM 1902 C CA . LYS A 1 226 ? 24.624 8.478 3.942 1.00 91.94 226 LYS A CA 1
ATOM 1903 C C . LYS A 1 226 ? 24.807 9.821 4.644 1.00 91.94 226 LYS A C 1
ATOM 1905 O O . LYS A 1 226 ? 23.862 10.305 5.260 1.00 91.94 226 LYS A O 1
ATOM 1910 N N . ASP A 1 227 ? 25.990 10.419 4.545 1.00 93.69 227 ASP A N 1
ATOM 1911 C CA . ASP A 1 227 ? 26.289 11.701 5.186 1.00 93.69 227 ASP A CA 1
ATOM 1912 C C . ASP A 1 227 ? 25.523 12.837 4.509 1.00 93.69 227 ASP A C 1
ATOM 1914 O O . ASP A 1 227 ? 24.909 13.660 5.187 1.00 93.69 227 ASP A O 1
ATOM 1918 N N . ILE A 1 228 ? 25.481 12.828 3.173 1.00 93.00 228 ILE A N 1
ATOM 1919 C CA . ILE A 1 228 ? 24.697 13.777 2.377 1.00 93.00 228 ILE A CA 1
ATOM 1920 C C . ILE A 1 228 ? 23.206 13.628 2.699 1.00 93.00 228 ILE A C 1
ATOM 1922 O O . ILE A 1 228 ? 22.545 14.622 2.996 1.00 93.00 228 ILE A O 1
ATOM 1926 N N . GLN A 1 229 ? 22.682 12.397 2.703 1.00 91.00 229 GLN A N 1
ATOM 1927 C CA . GLN A 1 229 ? 21.276 12.136 3.029 1.00 91.00 229 GLN A CA 1
ATOM 1928 C C . GLN A 1 229 ? 20.924 12.618 4.444 1.00 91.00 229 GLN A C 1
ATOM 1930 O O . GLN A 1 229 ? 19.932 13.321 4.632 1.00 91.00 229 GLN A O 1
ATOM 1935 N N . LYS A 1 230 ? 21.768 12.311 5.435 1.00 91.06 230 LYS A N 1
ATOM 1936 C CA . LYS A 1 230 ? 21.576 12.750 6.822 1.00 91.06 230 LYS A CA 1
ATOM 1937 C C . LYS A 1 230 ? 21.626 14.269 6.960 1.00 91.06 230 LYS A C 1
ATOM 1939 O O . LYS A 1 230 ? 20.869 14.824 7.751 1.00 91.06 230 LYS A O 1
ATOM 1944 N N . TYR A 1 231 ? 22.509 14.937 6.221 1.00 93.44 231 TYR A N 1
ATOM 1945 C CA . TYR A 1 231 ? 22.613 16.393 6.235 1.00 93.44 231 TYR A CA 1
ATOM 1946 C C . TYR A 1 231 ? 21.352 17.052 5.662 1.00 93.44 231 TYR A C 1
ATOM 1948 O O . TYR A 1 231 ? 20.790 17.931 6.308 1.00 93.44 231 TYR A O 1
ATOM 1956 N N . ILE A 1 232 ? 20.868 16.580 4.508 1.00 90.75 232 ILE A N 1
ATOM 1957 C CA . ILE A 1 232 ? 19.658 17.107 3.858 1.00 90.75 232 ILE A CA 1
ATOM 1958 C C . ILE A 1 232 ? 18.415 16.875 4.728 1.00 90.75 232 ILE A C 1
ATOM 1960 O O . ILE A 1 232 ? 17.601 17.779 4.901 1.00 90.75 232 ILE A O 1
ATOM 1964 N N . ASN A 1 233 ? 18.280 15.685 5.318 1.00 89.81 233 ASN A N 1
ATOM 1965 C CA . ASN A 1 233 ? 17.090 15.326 6.092 1.00 89.81 233 ASN A CA 1
ATOM 1966 C C . ASN A 1 233 ? 17.119 15.838 7.537 1.00 89.81 233 ASN A C 1
ATOM 1968 O O . ASN A 1 233 ? 16.127 15.696 8.248 1.00 89.81 233 ASN A O 1
ATOM 1972 N N . LYS A 1 234 ? 18.225 16.440 7.994 1.00 92.25 234 LYS A N 1
ATOM 1973 C CA . LYS A 1 234 ? 18.381 16.901 9.379 1.00 92.25 234 LYS A CA 1
ATOM 1974 C C . LYS A 1 234 ? 17.259 17.852 9.792 1.00 92.25 234 LYS A C 1
ATOM 1976 O O . LYS A 1 234 ? 16.585 17.594 10.784 1.00 92.25 234 LYS A O 1
ATOM 1981 N N . ASP A 1 235 ? 17.050 18.917 9.027 1.00 90.56 235 ASP A N 1
ATOM 1982 C CA . ASP A 1 235 ? 16.075 19.952 9.381 1.00 90.56 235 ASP A CA 1
ATOM 1983 C C . ASP A 1 235 ? 14.640 19.445 9.212 1.00 90.56 235 ASP A C 1
ATOM 1985 O O . ASP A 1 235 ? 13.777 19.743 10.033 1.00 90.56 235 ASP A O 1
ATOM 1989 N N . ILE A 1 236 ? 14.398 18.598 8.205 1.00 88.62 236 ILE A N 1
ATOM 1990 C CA . ILE A 1 236 ? 13.099 17.945 7.992 1.00 88.62 236 ILE A CA 1
ATOM 1991 C C . ILE A 1 236 ? 12.739 17.080 9.205 1.00 88.62 236 ILE A C 1
ATOM 1993 O O . ILE A 1 236 ? 11.641 17.208 9.742 1.00 88.62 236 ILE A O 1
ATOM 1997 N N . ASN A 1 237 ? 13.669 16.243 9.668 1.00 88.94 237 ASN A N 1
ATOM 1998 C CA . ASN A 1 237 ? 13.459 15.358 10.813 1.00 88.94 237 ASN A CA 1
ATOM 1999 C C . ASN A 1 237 ? 13.271 16.148 12.117 1.00 88.94 237 ASN A C 1
ATOM 2001 O O . ASN A 1 237 ? 12.398 15.810 12.911 1.00 88.94 237 ASN A O 1
ATOM 2005 N N . LEU A 1 238 ? 14.010 17.247 12.309 1.00 91.50 238 LEU A N 1
ATOM 2006 C CA . LEU A 1 238 ? 13.817 18.134 13.461 1.00 91.50 238 LEU A CA 1
ATOM 2007 C C . LEU A 1 238 ? 12.420 18.771 13.473 1.00 91.50 238 LEU A C 1
ATOM 2009 O O . LEU A 1 238 ? 11.749 18.742 14.502 1.00 91.50 238 LEU A O 1
ATOM 2013 N N . MET A 1 239 ? 11.957 19.288 12.333 1.00 90.81 239 MET A N 1
ATOM 2014 C CA . MET A 1 239 ? 10.617 19.880 12.202 1.00 90.81 239 MET A CA 1
ATOM 2015 C C . MET A 1 239 ? 9.508 18.846 12.425 1.00 90.81 239 MET A C 1
ATOM 2017 O O . MET A 1 239 ? 8.476 19.132 13.034 1.00 90.81 239 MET A O 1
ATOM 2021 N N . ILE A 1 240 ? 9.722 17.625 11.936 1.00 89.62 240 ILE A N 1
ATOM 2022 C CA . ILE A 1 240 ? 8.856 16.467 12.161 1.00 89.62 240 ILE A CA 1
ATOM 2023 C C . ILE A 1 240 ? 8.735 16.160 13.662 1.00 89.62 240 ILE A C 1
ATOM 2025 O O . ILE A 1 240 ? 7.624 16.048 14.185 1.00 89.62 240 ILE A O 1
ATOM 2029 N N . ASP A 1 241 ? 9.864 16.065 14.363 1.00 90.44 241 ASP A N 1
ATOM 2030 C CA . ASP A 1 241 ? 9.918 15.733 15.787 1.00 90.44 241 ASP A CA 1
ATOM 2031 C C . ASP A 1 241 ? 9.321 16.834 16.669 1.00 90.44 241 ASP A C 1
ATOM 2033 O O . ASP A 1 241 ? 8.647 16.547 17.662 1.00 90.44 241 ASP A O 1
ATOM 2037 N N . GLU A 1 242 ? 9.543 18.100 16.318 1.00 94.69 242 GLU A N 1
ATOM 2038 C CA . GLU A 1 242 ? 8.964 19.239 17.027 1.00 94.69 242 GLU A CA 1
ATOM 2039 C C . GLU A 1 242 ? 7.439 19.276 16.870 1.00 94.69 242 GLU A C 1
ATOM 2041 O O . GLU A 1 242 ? 6.714 19.349 17.865 1.00 94.69 242 GLU A O 1
ATOM 2046 N N . ASN A 1 243 ? 6.932 19.114 15.645 1.00 92.75 243 ASN A N 1
ATOM 2047 C CA . ASN A 1 243 ? 5.491 19.047 15.389 1.00 92.75 243 ASN A CA 1
ATOM 2048 C C . ASN A 1 243 ? 4.827 17.864 16.102 1.00 92.75 243 ASN A C 1
ATOM 2050 O O . ASN A 1 243 ? 3.722 18.000 16.626 1.00 92.75 243 ASN A O 1
ATOM 2054 N N . ASN A 1 244 ? 5.511 16.721 16.169 1.00 90.38 244 ASN A N 1
ATOM 2055 C CA . ASN A 1 244 ? 5.076 15.560 16.941 1.00 90.38 244 ASN A CA 1
ATOM 2056 C C . ASN A 1 244 ? 4.867 15.881 18.414 1.00 90.38 244 ASN A C 1
ATOM 2058 O O . ASN A 1 244 ? 3.803 15.617 18.977 1.00 90.38 244 ASN A O 1
ATOM 2062 N N . LYS A 1 245 ? 5.896 16.456 19.037 1.00 94.38 245 LYS A N 1
ATOM 2063 C CA . LYS A 1 245 ? 5.861 16.821 20.452 1.00 94.38 245 LYS A CA 1
ATOM 2064 C C . LYS A 1 245 ? 4.752 17.831 20.712 1.00 94.38 245 LYS A C 1
ATOM 2066 O O . LYS A 1 245 ? 3.974 17.637 21.638 1.00 94.38 245 LYS A O 1
ATOM 2071 N N . ASN A 1 246 ? 4.629 18.847 19.861 1.00 95.25 246 ASN A N 1
ATOM 2072 C CA . ASN A 1 246 ? 3.594 19.870 19.990 1.00 95.25 246 ASN A CA 1
ATOM 2073 C C . ASN A 1 246 ? 2.186 19.279 19.877 1.00 95.25 246 ASN A C 1
ATOM 2075 O O . ASN A 1 246 ? 1.323 19.606 20.690 1.00 95.25 246 ASN A O 1
ATOM 2079 N N . LYS A 1 247 ? 1.962 18.369 18.921 1.00 94.50 247 LYS A N 1
ATOM 2080 C CA . LYS A 1 247 ? 0.679 17.679 18.761 1.00 94.50 247 LYS A CA 1
ATOM 2081 C C . LYS A 1 247 ? 0.324 16.856 20.001 1.00 94.50 247 LYS A C 1
ATOM 2083 O O . LYS A 1 247 ? -0.758 17.044 20.546 1.00 94.50 247 LYS A O 1
ATOM 2088 N N . LEU A 1 248 ? 1.231 15.991 20.462 1.00 94.50 248 LEU A N 1
ATOM 2089 C CA . LEU A 1 248 ? 0.989 15.128 21.625 1.00 94.50 248 LEU A CA 1
ATOM 2090 C C . LEU A 1 248 ? 0.752 15.943 22.902 1.00 94.50 248 LEU A C 1
ATOM 2092 O O . LEU A 1 248 ? -0.177 15.660 23.653 1.00 94.50 248 LEU A O 1
ATOM 2096 N N . LEU A 1 249 ? 1.549 16.994 23.124 1.00 96.31 249 LEU A N 1
ATOM 2097 C CA . LEU A 1 249 ? 1.369 17.894 24.265 1.00 96.31 249 LEU A CA 1
ATOM 2098 C C . LEU A 1 249 ? 0.011 18.602 24.221 1.00 96.31 249 LEU A C 1
ATOM 2100 O O . LEU A 1 249 ? -0.664 18.691 25.246 1.00 96.31 249 LEU A O 1
ATOM 2104 N N . ALA A 1 250 ? -0.399 19.093 23.050 1.00 95.69 250 ALA A N 1
ATOM 2105 C CA . ALA A 1 250 ? -1.687 19.753 22.887 1.00 95.69 250 ALA A CA 1
ATOM 2106 C C . ALA A 1 250 ? -2.859 18.782 23.104 1.00 95.69 250 ALA A C 1
ATOM 2108 O O . ALA A 1 250 ? -3.788 19.117 23.839 1.00 95.69 250 ALA A O 1
ATOM 2109 N N . GLU A 1 251 ? -2.803 17.580 22.521 1.00 95.06 251 GLU A N 1
ATOM 2110 C CA . GLU A 1 251 ? -3.816 16.531 22.707 1.00 95.06 251 GLU A CA 1
ATOM 2111 C C . GLU A 1 251 ? -3.968 16.159 24.190 1.00 95.06 251 GLU A C 1
ATOM 2113 O O . GLU A 1 251 ? -5.088 16.130 24.704 1.00 95.06 251 GLU A O 1
ATOM 2118 N N . ASP A 1 252 ? -2.857 15.984 24.911 1.00 96.25 252 ASP A N 1
ATOM 2119 C CA . ASP A 1 252 ? -2.861 15.675 26.343 1.00 96.25 252 ASP A CA 1
ATOM 2120 C C . ASP A 1 252 ? -3.442 16.805 27.201 1.00 96.25 252 ASP A C 1
ATOM 2122 O O . ASP A 1 252 ? -4.196 16.545 28.145 1.00 96.25 252 ASP A O 1
ATOM 2126 N N . ILE A 1 253 ? -3.084 18.062 26.911 1.00 96.38 253 ILE A N 1
ATOM 2127 C CA . ILE A 1 253 ? -3.605 19.225 27.644 1.00 96.38 253 ILE A CA 1
ATOM 2128 C C . ILE A 1 253 ? -5.116 19.331 27.438 1.00 96.38 253 ILE A C 1
ATOM 2130 O O . ILE A 1 253 ? -5.860 19.452 28.414 1.00 96.38 253 ILE A O 1
ATOM 2134 N N . ILE A 1 254 ? -5.575 19.236 26.187 1.00 96.25 254 ILE A N 1
ATOM 2135 C CA . ILE A 1 254 ? -6.999 19.311 25.846 1.00 96.25 254 ILE A CA 1
ATOM 2136 C C . ILE A 1 254 ? -7.759 18.163 26.513 1.00 96.25 254 ILE A C 1
ATOM 2138 O O . ILE A 1 254 ? -8.778 18.399 27.160 1.00 96.25 254 ILE A O 1
ATOM 2142 N N . TYR A 1 255 ? -7.248 16.934 26.428 1.00 95.88 255 TYR A N 1
ATOM 2143 C CA . TYR A 1 255 ? -7.883 15.772 27.042 1.00 95.88 255 TYR A CA 1
ATOM 2144 C C . TYR A 1 255 ? -8.005 15.913 28.566 1.00 95.88 255 TYR A C 1
ATOM 2146 O O . TYR A 1 255 ? -9.074 15.664 29.128 1.00 95.88 255 TYR A O 1
ATOM 2154 N N . LYS A 1 256 ? -6.945 16.367 29.252 1.00 95.62 256 LYS A N 1
ATOM 2155 C CA . LYS A 1 256 ? -6.979 16.620 30.703 1.00 95.62 256 LYS A CA 1
ATOM 2156 C C . LYS A 1 256 ? -7.998 17.697 31.063 1.00 95.62 256 LYS A C 1
ATOM 2158 O O . LYS A 1 256 ? -8.747 17.512 32.019 1.00 95.62 256 LYS A O 1
ATOM 2163 N N . GLN A 1 257 ? -8.062 18.778 30.288 1.00 95.00 257 GLN A N 1
ATOM 2164 C CA . GLN A 1 257 ? -9.004 19.866 30.531 1.00 95.00 257 GLN A CA 1
ATOM 2165 C C . GLN A 1 257 ? -10.459 19.418 30.339 1.00 95.00 257 GLN A C 1
ATOM 2167 O O . GLN A 1 257 ? -11.300 19.670 31.200 1.00 95.00 257 GLN A O 1
ATOM 2172 N N . LEU A 1 258 ? -10.749 18.687 29.259 1.00 95.44 258 LEU A N 1
ATOM 2173 C CA . LEU A 1 258 ? -12.073 18.106 29.013 1.00 95.44 258 LEU A CA 1
ATOM 2174 C C . LEU A 1 258 ? -12.474 17.129 30.122 1.00 95.44 258 LEU A C 1
ATOM 2176 O O . LEU A 1 258 ? -13.614 17.133 30.580 1.00 95.44 258 LEU A O 1
ATOM 2180 N N . LYS A 1 259 ? -11.526 16.321 30.607 1.00 94.44 259 LYS A N 1
ATOM 2181 C CA . LYS A 1 259 ? -11.769 15.397 31.715 1.00 94.44 259 LYS A CA 1
ATOM 2182 C C . LYS A 1 259 ? -12.090 16.128 33.020 1.00 94.44 259 LYS A C 1
ATOM 2184 O O . LYS A 1 259 ? -12.945 15.654 33.763 1.00 94.44 259 LYS A O 1
ATOM 2189 N N . LEU A 1 260 ? -11.452 17.265 33.300 1.00 92.69 260 LEU A N 1
ATOM 2190 C CA . LEU A 1 260 ? -11.786 18.086 34.469 1.00 92.69 260 LEU A CA 1
ATOM 2191 C C . LEU A 1 260 ? -13.217 18.633 34.379 1.00 92.69 260 LEU A C 1
ATOM 2193 O O . LEU A 1 260 ? -13.977 18.464 35.328 1.00 92.69 260 LEU A O 1
ATOM 2197 N N . PHE A 1 261 ? -13.601 19.188 33.226 1.00 93.06 261 PHE A N 1
ATOM 2198 C CA . PHE A 1 261 ? -14.938 19.760 33.009 1.00 93.06 261 PHE A CA 1
ATOM 2199 C C . PHE A 1 261 ? -16.057 18.725 32.835 1.00 93.06 261 PHE A C 1
ATOM 2201 O O . PHE A 1 261 ? -17.232 19.065 32.929 1.00 93.06 261 PHE A O 1
ATOM 2208 N N . SER A 1 262 ? -15.732 17.444 32.632 1.00 91.44 262 SER A N 1
ATOM 2209 C CA . SER A 1 262 ? -16.752 16.388 32.524 1.00 91.44 262 SER A CA 1
ATOM 2210 C C . SER A 1 262 ? -17.669 16.291 33.756 1.00 91.44 262 SER A C 1
ATOM 2212 O O . SER A 1 262 ? -18.843 15.939 33.624 1.00 91.44 262 SER A O 1
ATOM 2214 N N . LYS A 1 263 ? -17.165 16.681 34.935 1.00 88.00 263 LYS A N 1
ATOM 2215 C CA . LYS A 1 263 ? -17.899 16.663 36.211 1.00 88.00 263 LYS A CA 1
ATOM 2216 C C . LYS A 1 263 ? -18.913 17.794 36.367 1.00 88.00 263 LYS A C 1
ATOM 2218 O O . LYS A 1 263 ? -19.783 17.706 37.227 1.00 88.00 263 LYS A O 1
ATOM 2223 N N . ASP A 1 264 ? -18.852 18.832 35.535 1.00 89.38 264 ASP A N 1
ATOM 2224 C CA . ASP A 1 264 ? -19.751 19.989 35.654 1.00 89.38 264 ASP A CA 1
ATOM 2225 C C . ASP A 1 264 ? -21.218 19.611 35.369 1.00 89.38 264 ASP A C 1
ATOM 2227 O O . ASP A 1 264 ? -22.149 20.279 35.823 1.00 89.38 264 ASP A O 1
ATOM 2231 N N . THR A 1 265 ? -21.436 18.489 34.676 1.00 86.44 265 THR A N 1
ATOM 2232 C CA . THR A 1 265 ? -22.767 17.925 34.406 1.00 86.44 265 THR A CA 1
ATOM 2233 C C . THR A 1 265 ? -23.495 17.457 35.676 1.00 86.44 265 THR A C 1
ATOM 2235 O O . THR A 1 265 ? -24.721 17.586 35.757 1.00 86.44 265 THR A O 1
ATOM 2238 N N . GLU A 1 266 ? -22.761 17.036 36.714 1.00 86.31 266 GLU A N 1
ATOM 2239 C CA . GLU A 1 266 ? -23.308 16.523 37.983 1.00 86.31 266 GLU A CA 1
ATOM 2240 C C . GLU A 1 266 ? -24.049 17.605 38.796 1.00 86.31 266 GLU A C 1
ATOM 2242 O O . GLU A 1 266 ? -24.939 17.297 39.590 1.00 86.31 266 GLU A O 1
ATOM 2247 N N . CYS A 1 267 ? -23.740 18.891 38.5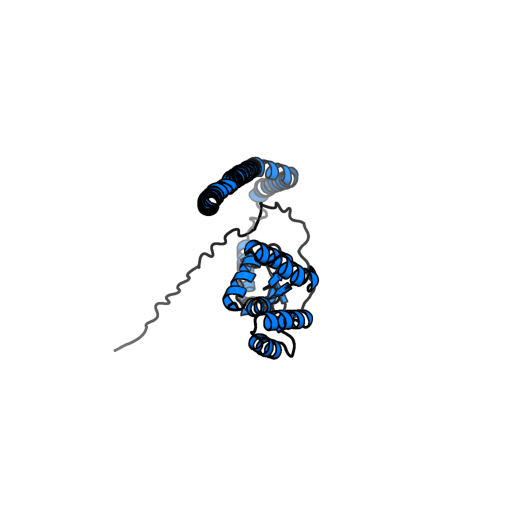81 1.00 88.81 267 CYS A N 1
ATOM 2248 C CA . CYS A 1 267 ? -24.382 20.010 39.282 1.00 88.81 267 CYS A CA 1
ATOM 2249 C C . CYS A 1 267 ? -25.903 20.032 39.056 1.00 88.81 267 CYS A C 1
ATOM 2251 O O . CYS A 1 267 ? -26.688 20.276 39.976 1.00 88.81 267 CYS A O 1
ATOM 2253 N N . THR A 1 268 ? -26.336 19.719 37.833 1.00 87.88 268 THR A N 1
ATOM 2254 C CA . THR A 1 268 ? -27.760 19.697 37.480 1.00 87.88 268 THR A CA 1
ATOM 2255 C C . THR A 1 268 ? -28.509 18.557 38.173 1.00 87.88 268 THR A C 1
ATOM 2257 O O . THR A 1 268 ? -29.601 18.774 38.703 1.00 87.88 268 THR A O 1
ATOM 2260 N N . GLU A 1 269 ? -27.902 17.370 38.256 1.00 87.00 269 GLU A N 1
ATOM 2261 C CA . GLU A 1 269 ? -28.459 16.221 38.975 1.00 87.00 269 GLU A CA 1
ATOM 2262 C C . GLU A 1 269 ? -28.588 16.512 40.473 1.00 87.00 269 GLU A C 1
ATOM 2264 O O . GLU A 1 269 ? -29.631 16.240 41.077 1.00 87.00 269 GLU A O 1
ATOM 2269 N N . GLN A 1 270 ? -27.577 17.152 41.066 1.00 88.00 270 GLN A N 1
ATOM 2270 C CA . GLN A 1 270 ? -27.615 17.574 42.466 1.00 88.00 270 GLN A CA 1
ATOM 2271 C C . GLN A 1 270 ? -28.761 18.566 42.724 1.00 88.00 270 GLN A C 1
ATOM 2273 O O . GLN A 1 270 ? -29.495 18.416 43.703 1.00 88.00 270 GLN A O 1
ATOM 2278 N N . LEU A 1 271 ? -28.998 19.517 41.819 1.00 88.81 271 LEU A N 1
ATOM 2279 C CA . LEU A 1 271 ? -30.084 20.499 41.929 1.00 88.81 271 LEU A CA 1
ATOM 2280 C C . LEU A 1 271 ? -31.481 19.857 41.824 1.00 88.81 271 LEU A C 1
ATOM 2282 O O . LEU A 1 271 ? -32.397 20.213 42.571 1.00 88.81 271 LEU A O 1
ATOM 2286 N N . ILE A 1 272 ? -31.641 18.865 40.943 1.00 87.94 272 ILE A N 1
ATOM 2287 C CA . ILE A 1 272 ? -32.874 18.069 40.834 1.00 87.94 272 ILE A CA 1
ATOM 2288 C C . ILE A 1 272 ? -33.097 17.254 42.113 1.00 87.94 272 ILE A C 1
ATOM 2290 O O . ILE A 1 272 ? -34.208 17.247 42.653 1.00 87.94 272 ILE A O 1
ATOM 2294 N N . SER A 1 273 ? -32.046 16.606 42.625 1.00 87.62 273 SER A N 1
ATOM 2295 C CA . SER A 1 273 ? -32.117 15.815 43.857 1.00 87.62 273 SER A CA 1
ATOM 2296 C C . SER A 1 273 ? -32.521 16.672 45.063 1.00 87.62 273 SER A C 1
ATOM 2298 O O . SER A 1 273 ? -33.353 16.255 45.870 1.00 87.62 273 SER A O 1
ATOM 2300 N N . PHE A 1 274 ? -32.034 17.914 45.129 1.00 90.06 274 PHE A N 1
ATOM 2301 C CA . PHE A 1 274 ? -32.387 18.874 46.168 1.00 90.06 274 PHE A CA 1
ATOM 2302 C C . PHE A 1 274 ? -33.880 19.229 46.138 1.00 90.06 274 PHE A C 1
ATOM 2304 O O . PHE A 1 274 ? -34.558 19.140 47.162 1.00 90.06 274 PHE A O 1
ATOM 2311 N N . LYS A 1 275 ? -34.435 19.535 44.956 1.00 87.25 275 LYS A N 1
ATOM 2312 C CA . LYS A 1 275 ? -35.875 19.811 44.796 1.00 87.25 275 LYS A CA 1
ATOM 2313 C C . LYS A 1 275 ? -36.740 18.622 45.234 1.00 87.25 275 LYS A C 1
ATOM 2315 O O . LYS A 1 275 ? -37.746 18.808 45.918 1.00 87.25 275 LYS A O 1
ATOM 2320 N N . GLN A 1 276 ? -36.357 17.401 44.857 1.00 85.94 276 GLN A N 1
ATOM 2321 C CA . GLN A 1 276 ? -37.078 16.185 45.252 1.00 85.94 276 GLN A CA 1
ATOM 2322 C C . GLN A 1 276 ? -36.994 15.920 46.759 1.00 85.94 276 GLN A C 1
ATOM 2324 O O . GLN A 1 276 ? -37.980 15.500 47.363 1.00 8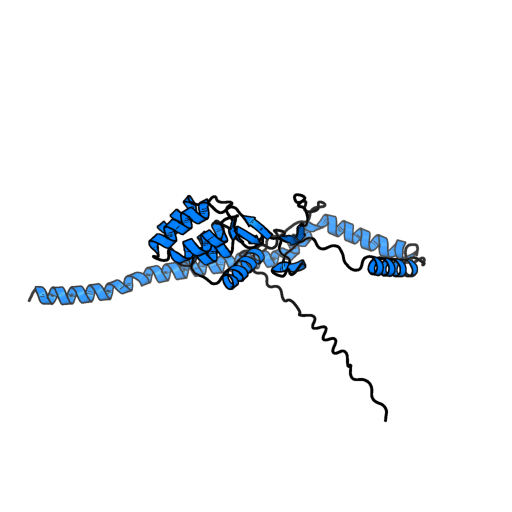5.94 276 GLN A O 1
ATOM 2329 N N . TYR A 1 277 ? -35.839 16.187 47.369 1.00 83.69 277 TYR A N 1
ATOM 2330 C CA . TYR A 1 277 ? -35.646 16.059 48.809 1.00 83.69 277 TYR A CA 1
ATOM 2331 C C . TYR A 1 277 ? -36.540 17.026 49.591 1.00 83.69 277 TYR A C 1
ATOM 2333 O O . TYR A 1 277 ? -37.218 16.613 50.531 1.00 83.69 277 TYR A O 1
ATOM 2341 N N . CYS A 1 278 ? -36.604 18.292 49.170 1.00 80.56 278 CYS A N 1
ATOM 2342 C CA . CYS A 1 278 ? -37.468 19.295 49.789 1.00 80.56 278 CYS A CA 1
ATOM 2343 C C . CYS A 1 278 ? -38.957 18.926 49.696 1.00 80.56 278 CYS A C 1
ATOM 2345 O O . CYS A 1 278 ? -39.672 19.071 50.681 1.00 80.56 278 CYS A O 1
ATOM 2347 N N . ASN A 1 279 ? -39.408 18.374 48.565 1.00 77.31 279 ASN A N 1
ATOM 2348 C CA . ASN A 1 279 ? -40.803 17.957 48.375 1.00 77.31 279 ASN A CA 1
ATOM 2349 C C . ASN A 1 279 ? -41.211 16.695 49.162 1.00 77.31 279 ASN A C 1
ATOM 2351 O O . ASN A 1 279 ? -42.399 16.424 49.265 1.00 77.31 279 ASN A O 1
ATOM 2355 N N . LYS A 1 280 ? -40.259 15.895 49.663 1.00 72.19 280 LYS A N 1
ATOM 2356 C CA . LYS A 1 280 ? -40.530 14.706 50.501 1.00 72.19 280 LYS A CA 1
ATOM 2357 C C . LYS A 1 280 ? -40.494 14.989 52.005 1.00 72.19 280 LYS A C 1
ATOM 2359 O O . LYS A 1 280 ? -40.935 14.146 52.780 1.00 72.19 280 LYS A O 1
ATOM 2364 N N . LYS A 1 281 ? -39.863 16.093 52.414 1.00 55.59 281 LYS A N 1
ATOM 2365 C CA . LYS A 1 281 ? -39.682 16.480 53.824 1.00 55.59 281 LYS A CA 1
ATOM 2366 C C . LYS A 1 281 ? -40.713 17.498 54.322 1.00 55.59 281 LYS A C 1
ATOM 2368 O O . LYS A 1 281 ? -40.774 17.718 55.529 1.00 55.59 281 LYS A O 1
ATOM 2373 N N . LEU A 1 282 ? -41.458 18.113 53.406 1.00 48.97 282 LEU A N 1
ATOM 2374 C CA . LEU A 1 282 ? -42.704 18.843 53.654 1.00 48.97 282 LEU A CA 1
ATOM 2375 C C . LEU A 1 282 ? -43.880 17.872 53.538 1.00 48.97 282 LEU A C 1
ATOM 2377 O O . LEU A 1 282 ? -44.825 18.029 54.337 1.00 48.97 282 LEU A O 1
#

Foldseek 3Di:
DDDDDDDPPPPPPPPPPPDDDQLADDDDDDDDDDPDDDDDDDDPQKDWDFCVVVVDDQQFFDKDFADQPLLLVVLCVQCVVVVNVVLSVVVCVCQVVGHTHGDQQWDFLVRVLVVCVVVPHDPVVSVVSPVSDDRRDTHHLVSVCSNPVHDSVVSSVVSVSVCSNPRVGIGITGDDDDPDPVVVVVVVVVCCVVVVPDCPCVDPCCVVPVVVVVVVCVVCCVVCVVVVVCVVCVVVVVVVVVVVVVVVVVVVVVVVVVVVCVCVVVVVVVVVVVVVVVVVVD

Radius of gyration: 30.83 Å; chains: 1; bounding box: 82×43×111 Å